Protein AF-A0A929C0U3-F1 (afdb_monomer_lite)

Secondary structure (DSSP, 8-state):
-HHHHHHTT-BPTT--HHHHHHHHHHHHHHHTT--HHHHHHHHHHHHHHHHHHSHHHHHH--B---HHHHHHHHHHHHHHHHHHHH-TT--HHHHHHHHHHHHHHHHTTHHHHHHHHHHHHHHHHHTTSHHHHHHHHHHHHTT---------HHHHHHHHHHHHHHHHHHHHHHHHHHHHHHHHHHHTT-HHHHHHHHHHHHHHHHHHHH----

pLDDT: mean 78.63, std 14.2, range [42.94, 95.81]

Structure (mmCIF, N/CA/C/O backbone):
data_AF-A0A929C0U3-F1
#
_entry.id   AF-A0A929C0U3-F1
#
loop_
_atom_site.group_PDB
_atom_site.id
_atom_site.type_symbol
_atom_site.label_atom_id
_atom_site.label_alt_id
_atom_site.label_comp_id
_atom_site.label_asym_id
_atom_site.label_entity_id
_atom_site.label_seq_id
_atom_site.pdbx_PDB_ins_code
_atom_site.Cartn_x
_atom_site.Cartn_y
_atom_site.Cartn_z
_atom_site.occupancy
_atom_site.B_iso_or_equiv
_atom_site.auth_seq_id
_atom_site.auth_comp_id
_atom_site.auth_asym_id
_atom_site.auth_atom_id
_atom_site.pdbx_PDB_model_num
ATOM 1 N N . LEU A 1 1 ? 1.690 -9.842 -7.092 1.00 71.62 1 LEU A N 1
ATOM 2 C CA . LEU A 1 1 ? 1.901 -8.444 -6.658 1.00 71.62 1 LEU A CA 1
ATOM 3 C C . LEU A 1 1 ? 0.920 -8.044 -5.550 1.00 71.62 1 LEU A C 1
ATOM 5 O O . LEU A 1 1 ? 1.381 -7.779 -4.453 1.00 71.62 1 LEU A O 1
ATOM 9 N N . MET A 1 2 ? -0.400 -8.146 -5.763 1.00 80.69 2 MET A N 1
ATOM 10 C CA . MET A 1 2 ? -1.432 -7.853 -4.743 1.00 80.69 2 MET A CA 1
ATOM 11 C C . MET A 1 2 ? -1.174 -8.446 -3.339 1.00 80.69 2 MET A C 1
ATOM 13 O O . MET A 1 2 ? -1.263 -7.737 -2.341 1.00 80.69 2 MET A O 1
ATOM 17 N N . GLN A 1 3 ? -0.801 -9.729 -3.245 1.00 78.62 3 GLN A N 1
ATOM 18 C CA . GLN A 1 3 ? -0.462 -10.361 -1.958 1.00 78.62 3 GLN A CA 1
ATOM 19 C C . GLN A 1 3 ? 0.723 -9.676 -1.259 1.00 78.62 3 GLN A C 1
ATOM 21 O O . GLN A 1 3 ? 0.691 -9.495 -0.049 1.00 78.62 3 GLN A O 1
ATOM 26 N N . ALA A 1 4 ? 1.732 -9.224 -2.008 1.00 81.88 4 ALA A N 1
ATOM 27 C CA . ALA A 1 4 ? 2.873 -8.510 -1.442 1.00 81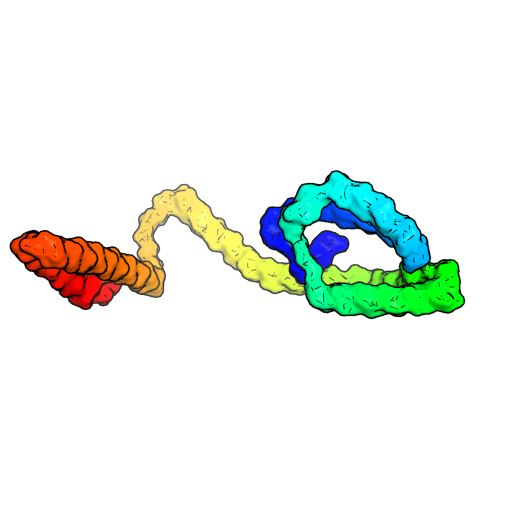.88 4 ALA A CA 1
ATOM 28 C C . ALA A 1 4 ? 2.456 -7.143 -0.870 1.00 81.88 4 ALA A C 1
ATOM 30 O O . ALA A 1 4 ? 2.911 -6.771 0.207 1.00 81.88 4 ALA A O 1
ATOM 31 N N . PHE A 1 5 ? 1.540 -6.421 -1.529 1.00 84.44 5 PHE A N 1
ATOM 32 C CA . PHE A 1 5 ? 0.983 -5.171 -0.993 1.00 84.44 5 PHE A CA 1
ATOM 33 C C . PHE A 1 5 ? 0.175 -5.382 0.292 1.00 84.44 5 PHE A C 1
ATOM 35 O O . PHE A 1 5 ? 0.250 -4.556 1.201 1.00 84.44 5 PHE A O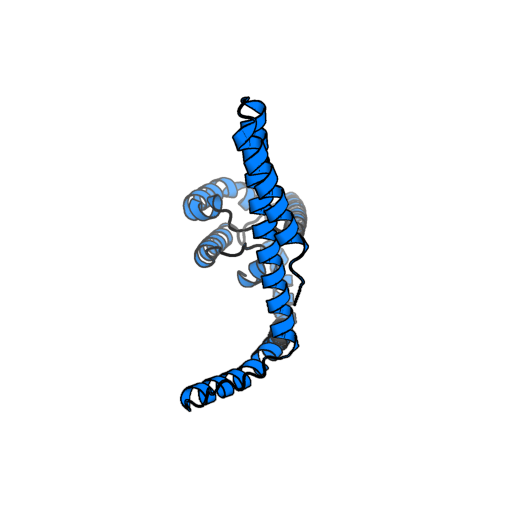 1
ATOM 42 N N . GLN A 1 6 ? -0.539 -6.503 0.418 1.00 82.75 6 GLN A N 1
ATOM 43 C CA . GLN A 1 6 ? -1.201 -6.863 1.675 1.00 82.75 6 GLN A CA 1
ATOM 44 C C . GLN A 1 6 ? -0.185 -7.163 2.782 1.00 82.75 6 GLN A C 1
ATOM 46 O O . GLN A 1 6 ? -0.296 -6.604 3.871 1.00 82.75 6 GLN A O 1
ATOM 51 N N . THR A 1 7 ? 0.835 -7.978 2.495 1.00 83.00 7 THR A N 1
ATOM 52 C CA . THR A 1 7 ? 1.890 -8.318 3.463 1.00 83.00 7 THR A CA 1
ATOM 53 C C . THR A 1 7 ? 2.664 -7.084 3.930 1.00 83.00 7 THR A C 1
ATOM 55 O O . THR A 1 7 ? 2.994 -6.975 5.106 1.00 83.00 7 THR A O 1
ATOM 58 N N . MET A 1 8 ? 2.901 -6.117 3.039 1.00 83.25 8 MET A N 1
ATOM 59 C CA . MET A 1 8 ? 3.580 -4.855 3.359 1.00 83.25 8 MET A CA 1
ATOM 60 C C . MET A 1 8 ? 2.684 -3.826 4.072 1.00 83.25 8 MET A C 1
ATOM 62 O O . MET A 1 8 ? 3.142 -2.724 4.369 1.00 83.25 8 MET A O 1
ATOM 66 N N . GLY A 1 9 ? 1.412 -4.141 4.343 1.00 84.62 9 GLY A N 1
ATOM 67 C CA . GLY A 1 9 ? 0.493 -3.228 5.032 1.00 84.62 9 GLY A CA 1
ATOM 68 C C . GLY A 1 9 ? 0.092 -2.002 4.205 1.00 84.62 9 GLY A C 1
ATOM 69 O O . GLY A 1 9 ? -0.287 -0.975 4.773 1.00 84.62 9 GLY A O 1
ATOM 70 N N . VAL A 1 10 ? 0.181 -2.103 2.874 1.00 91.25 10 VAL A N 1
ATOM 71 C CA . VAL A 1 10 ? -0.216 -1.041 1.937 1.00 91.25 10 VAL A CA 1
ATOM 72 C C . VAL A 1 10 ? -1.738 -0.919 1.882 1.00 91.25 10 VAL A C 1
ATOM 74 O O . VAL A 1 10 ? -2.264 0.181 1.789 1.00 91.25 10 VAL A O 1
ATOM 77 N N . ILE A 1 11 ? -2.468 -2.033 1.952 1.00 91.56 11 ILE A N 1
ATOM 78 C CA . ILE A 1 11 ? -3.927 -2.053 1.774 1.00 91.56 11 ILE A CA 1
ATOM 79 C C . ILE A 1 11 ? -4.627 -2.034 3.133 1.00 91.56 11 ILE A C 1
ATOM 81 O O . ILE A 1 11 ? -4.307 -2.835 4.012 1.00 91.56 11 ILE A O 1
ATOM 85 N N . LEU A 1 12 ? -5.600 -1.134 3.297 1.00 89.62 12 LEU A N 1
ATOM 86 C CA . LEU A 1 12 ? -6.374 -1.009 4.530 1.00 89.62 12 LEU A CA 1
ATOM 87 C C . LEU A 1 12 ? -7.457 -2.103 4.632 1.00 89.62 12 LEU A C 1
ATOM 89 O O . LEU A 1 12 ? -7.984 -2.569 3.616 1.00 89.62 12 LEU A O 1
ATOM 93 N N . PRO A 1 13 ? -7.825 -2.532 5.853 1.00 83.81 13 PRO A N 1
ATOM 94 C CA . PRO A 1 13 ? -8.879 -3.522 6.044 1.00 83.81 13 PRO A CA 1
ATOM 95 C C . PRO A 1 13 ? -10.236 -2.999 5.547 1.00 83.81 13 PRO A C 1
ATOM 97 O O . PRO A 1 13 ? -10.599 -1.854 5.804 1.00 83.81 13 PRO A O 1
ATOM 100 N N . GLY A 1 14 ? -10.999 -3.857 4.863 1.00 82.62 14 GLY A N 1
ATOM 101 C CA . GLY A 1 14 ? -12.312 -3.510 4.297 1.00 82.62 14 GLY A CA 1
ATOM 102 C C . GLY A 1 14 ? -12.272 -2.882 2.899 1.00 82.62 14 GLY A C 1
ATOM 103 O O . GLY A 1 14 ? -13.322 -2.524 2.376 1.00 82.62 14 GLY A O 1
ATOM 104 N N . ALA A 1 15 ? -11.090 -2.770 2.290 1.00 88.62 15 ALA A N 1
ATOM 105 C CA . ALA A 1 15 ? -10.913 -2.273 0.932 1.00 88.62 15 ALA A CA 1
ATOM 106 C C . ALA A 1 15 ? -11.462 -3.225 -0.150 1.00 88.62 15 ALA A C 1
ATOM 108 O O . ALA A 1 15 ? -11.327 -4.448 -0.039 1.00 88.62 15 ALA A O 1
ATOM 109 N N . ASP A 1 16 ? -11.994 -2.666 -1.244 1.00 91.44 16 ASP A N 1
ATOM 110 C CA . ASP A 1 16 ? -12.343 -3.428 -2.449 1.00 91.44 16 ASP A CA 1
ATOM 111 C C . ASP A 1 16 ? -11.073 -3.846 -3.212 1.00 91.44 16 ASP A C 1
ATOM 113 O O . ASP A 1 16 ? -10.497 -3.103 -4.012 1.00 91.44 16 ASP A O 1
ATOM 117 N N . LEU A 1 17 ? -10.627 -5.074 -2.951 1.00 90.06 17 LEU A N 1
ATOM 118 C CA . LEU A 1 17 ? -9.423 -5.645 -3.552 1.00 90.06 17 LEU A CA 1
ATOM 119 C C . LEU A 1 17 ? -9.531 -5.828 -5.069 1.00 90.06 17 LEU A C 1
ATOM 121 O O . LEU A 1 17 ? -8.503 -5.831 -5.744 1.00 90.06 17 LEU A O 1
ATOM 125 N N . GLU A 1 18 ? -10.736 -6.019 -5.610 1.00 91.56 18 GLU A N 1
ATOM 126 C CA . GLU A 1 18 ? -10.933 -6.171 -7.053 1.00 91.56 18 GLU A CA 1
ATOM 127 C C . GLU A 1 18 ? -10.664 -4.843 -7.748 1.00 91.56 18 GLU A C 1
ATOM 129 O O . GLU A 1 18 ? -9.880 -4.766 -8.697 1.00 91.56 18 GLU A O 1
ATOM 134 N N . ARG A 1 19 ? -11.254 -3.776 -7.209 1.00 92.38 19 ARG A N 1
ATOM 135 C CA . ARG A 1 19 ? -11.106 -2.437 -7.760 1.00 92.38 19 ARG A CA 1
ATOM 136 C C . ARG A 1 19 ? -9.671 -1.923 -7.655 1.00 92.38 19 ARG A C 1
ATOM 138 O O . ARG A 1 19 ? -9.152 -1.363 -8.621 1.00 92.38 19 ARG A O 1
ATOM 145 N N . ILE A 1 20 ? -8.995 -2.183 -6.534 1.00 92.00 20 ILE A N 1
ATOM 146 C CA . ILE A 1 20 ? -7.571 -1.852 -6.372 1.00 92.00 20 ILE A CA 1
ATOM 147 C C . ILE A 1 20 ? -6.715 -2.633 -7.372 1.00 92.00 20 ILE A C 1
ATOM 149 O O . ILE A 1 20 ? -5.801 -2.061 -7.958 1.00 92.00 20 ILE A O 1
ATOM 153 N N . ARG A 1 21 ? -7.021 -3.910 -7.632 1.00 92.25 21 ARG A N 1
ATOM 154 C CA . ARG A 1 21 ? -6.271 -4.710 -8.613 1.00 92.25 21 ARG A CA 1
ATOM 155 C C . ARG A 1 21 ? -6.396 -4.160 -10.027 1.00 92.25 21 ARG A C 1
ATOM 157 O O . ARG A 1 21 ? -5.414 -4.151 -10.761 1.00 92.25 21 ARG A O 1
ATOM 164 N N . GLN A 1 22 ? -7.587 -3.701 -10.406 1.00 93.31 22 GLN A N 1
ATOM 165 C CA . GLN A 1 22 ? -7.804 -3.046 -11.697 1.00 93.31 22 GLN A CA 1
ATOM 166 C C . GLN A 1 22 ? -6.981 -1.756 -11.804 1.00 93.31 22 GLN A C 1
ATOM 168 O O . GLN A 1 22 ? -6.318 -1.537 -12.816 1.00 93.31 22 GLN A O 1
ATOM 173 N N . ALA A 1 23 ? -6.972 -0.944 -10.743 1.00 92.62 23 ALA A N 1
ATOM 174 C CA . ALA A 1 23 ? -6.190 0.289 -10.680 1.00 92.62 23 ALA A CA 1
ATOM 175 C C . ALA A 1 23 ? -4.677 0.018 -10.762 1.00 92.62 23 ALA A C 1
ATOM 177 O O . ALA A 1 23 ? -3.961 0.669 -11.518 1.00 92.62 23 ALA A O 1
ATOM 178 N N . GLU A 1 24 ? -4.193 -0.977 -10.020 1.00 90.69 24 GLU A N 1
ATOM 179 C CA . GLU A 1 24 ? -2.803 -1.433 -10.042 1.00 90.69 24 GLU A CA 1
ATOM 180 C C . GLU A 1 24 ? -2.385 -1.894 -11.442 1.00 90.69 24 GLU A C 1
ATOM 182 O O . GLU A 1 24 ? -1.359 -1.445 -11.951 1.00 90.69 24 GLU A O 1
ATOM 187 N N . ALA A 1 25 ? -3.187 -2.751 -12.081 1.00 91.62 25 ALA A N 1
ATOM 188 C CA . ALA A 1 25 ? -2.904 -3.251 -13.422 1.00 91.62 25 ALA A CA 1
ATOM 189 C C . ALA A 1 25 ? -2.846 -2.111 -14.450 1.00 91.62 25 ALA A C 1
ATOM 191 O O . ALA A 1 25 ? -1.934 -2.077 -15.274 1.00 91.62 25 ALA A O 1
ATOM 192 N N . ALA A 1 26 ? -3.768 -1.146 -14.360 1.00 92.06 26 ALA A N 1
ATOM 193 C CA . ALA A 1 26 ? -3.778 0.028 -15.227 1.00 92.06 26 ALA A CA 1
ATOM 194 C C . ALA A 1 26 ? -2.552 0.934 -15.011 1.00 92.06 26 ALA A C 1
ATOM 196 O O . ALA A 1 26 ? -1.960 1.403 -15.983 1.00 92.06 26 ALA A O 1
ATOM 197 N N . LEU A 1 27 ? -2.133 1.164 -13.758 1.00 89.75 27 LEU A N 1
ATOM 198 C CA . LEU A 1 27 ? -0.900 1.909 -13.461 1.00 89.75 27 LEU A CA 1
ATOM 199 C C . LEU A 1 27 ? 0.336 1.195 -13.992 1.00 89.75 27 LEU A C 1
ATOM 201 O O . LEU A 1 27 ? 1.233 1.842 -14.534 1.00 89.75 27 LEU A O 1
ATOM 205 N N . PHE A 1 28 ? 0.391 -0.124 -13.822 1.00 88.38 28 PHE A N 1
ATOM 206 C CA . PHE A 1 28 ? 1.514 -0.924 -14.278 1.00 88.38 28 PHE A CA 1
ATOM 207 C C . PHE A 1 28 ? 1.638 -0.863 -15.800 1.00 88.38 28 PHE A C 1
ATOM 209 O O . PHE A 1 28 ? 2.703 -0.516 -16.294 1.00 88.38 28 PHE A O 1
ATOM 216 N N . ASP A 1 29 ? 0.552 -1.089 -16.538 1.00 88.69 29 ASP A N 1
ATOM 217 C CA . ASP A 1 29 ? 0.547 -1.026 -18.006 1.00 88.69 29 ASP A CA 1
ATOM 218 C C . ASP A 1 29 ? 0.973 0.355 -18.539 1.00 88.69 29 ASP A C 1
ATOM 220 O O . ASP A 1 29 ? 1.712 0.465 -19.515 1.00 88.69 29 ASP A O 1
ATOM 224 N N . GLN A 1 30 ? 0.576 1.429 -17.850 1.00 84.62 30 GLN A N 1
ATOM 225 C CA . GLN A 1 30 ? 0.922 2.792 -18.256 1.00 84.62 30 GLN A CA 1
ATOM 226 C C . GLN A 1 30 ? 2.359 3.197 -17.914 1.00 84.62 30 GLN A C 1
ATOM 228 O O . GLN A 1 30 ? 2.937 4.002 -18.643 1.00 84.62 30 GLN A O 1
ATOM 233 N N . MET A 1 31 ? 2.938 2.715 -16.812 1.00 84.56 31 MET A N 1
ATOM 234 C CA . MET A 1 31 ? 4.244 3.194 -16.332 1.00 84.56 31 MET A CA 1
ATOM 235 C C . MET A 1 31 ? 5.396 2.216 -16.564 1.00 84.56 31 MET A C 1
ATOM 237 O O . MET A 1 31 ? 6.555 2.637 -16.594 1.00 84.56 31 MET A O 1
ATOM 241 N N . TRP A 1 32 ? 5.104 0.926 -16.708 1.00 85.56 32 TRP A N 1
ATOM 242 C CA . TRP A 1 32 ? 6.118 -0.107 -16.856 1.00 85.56 32 TRP A CA 1
ATOM 243 C C . TRP A 1 32 ? 6.923 0.065 -18.144 1.00 85.56 32 TRP A C 1
ATOM 245 O O . TRP A 1 32 ? 6.391 0.387 -19.204 1.00 85.56 32 TRP A O 1
ATOM 255 N N . GLY A 1 33 ? 8.233 -0.170 -18.050 1.00 85.38 33 GLY A N 1
ATOM 256 C CA . GLY A 1 33 ? 9.123 -0.179 -19.208 1.00 85.38 33 GLY A CA 1
ATOM 257 C C . GLY A 1 33 ? 9.444 1.199 -19.786 1.00 85.38 33 GLY A C 1
ATOM 258 O O . GLY A 1 33 ? 10.174 1.260 -20.767 1.00 85.38 33 GLY A O 1
ATOM 259 N N . LYS A 1 34 ? 8.966 2.297 -19.192 1.00 88.19 34 LYS A N 1
ATOM 260 C CA . LYS A 1 34 ? 9.324 3.659 -19.609 1.00 88.19 34 LYS A CA 1
ATOM 261 C C . LYS A 1 34 ? 10.579 4.156 -18.904 1.00 88.19 34 LYS A C 1
ATOM 263 O O . LYS A 1 34 ? 10.745 3.980 -17.697 1.00 88.19 34 LYS A O 1
ATOM 268 N N . SER A 1 35 ? 11.430 4.856 -19.643 1.00 88.06 35 SER A N 1
ATOM 269 C CA . SER A 1 35 ? 12.545 5.618 -19.074 1.00 88.06 35 SER A CA 1
ATOM 270 C C . SER A 1 35 ? 12.040 6.787 -18.214 1.00 88.06 35 SER A C 1
ATOM 272 O O . SER A 1 35 ? 10.918 7.277 -18.379 1.00 88.06 35 SER A O 1
ATOM 274 N N . MET A 1 36 ? 12.888 7.319 -17.326 1.00 89.44 36 MET A N 1
ATOM 275 C CA . MET A 1 36 ? 12.510 8.463 -16.480 1.00 89.44 36 MET A CA 1
ATOM 276 C C . MET A 1 36 ? 12.181 9.718 -17.305 1.00 89.44 36 MET A C 1
ATOM 278 O O . MET A 1 36 ? 11.342 10.537 -16.910 1.00 89.44 36 MET A O 1
ATOM 282 N N . ARG A 1 37 ? 12.798 9.869 -18.487 1.00 88.94 37 ARG A N 1
ATOM 283 C CA . ARG A 1 37 ? 12.478 10.964 -19.412 1.00 88.94 37 ARG A CA 1
ATOM 284 C C . ARG A 1 37 ? 11.082 10.813 -19.997 1.00 88.94 37 ARG A C 1
ATOM 286 O O . ARG A 1 37 ? 10.348 11.799 -20.054 1.00 88.94 37 ARG A O 1
ATOM 293 N N . GLU A 1 38 ? 10.735 9.616 -20.453 1.00 88.25 38 GLU A N 1
ATOM 294 C CA . GLU A 1 38 ? 9.406 9.330 -20.992 1.00 88.25 38 GLU A CA 1
ATOM 295 C C . GLU A 1 38 ? 8.345 9.511 -19.917 1.00 88.25 38 GLU A C 1
ATOM 297 O O . GLU A 1 38 ? 7.396 10.256 -20.151 1.00 88.25 38 GLU A O 1
ATOM 302 N N . LEU A 1 39 ? 8.571 8.955 -18.720 1.00 88.56 39 LEU A N 1
ATOM 303 C CA . LEU A 1 39 ? 7.700 9.154 -17.563 1.00 88.56 39 LEU A CA 1
ATOM 304 C C . LEU A 1 39 ? 7.467 10.640 -17.315 1.00 88.56 39 LEU A C 1
ATOM 306 O O . LEU A 1 39 ? 6.327 11.072 -17.338 1.00 88.56 39 LEU A O 1
ATOM 310 N N . THR A 1 40 ? 8.513 11.460 -17.193 1.00 87.88 40 THR A N 1
ATOM 311 C CA . THR A 1 40 ? 8.357 12.907 -16.940 1.00 87.88 40 THR A CA 1
ATOM 312 C C . THR A 1 40 ? 7.531 13.622 -18.023 1.00 87.88 40 THR A C 1
ATOM 314 O O . THR A 1 40 ? 6.825 14.587 -17.728 1.00 87.88 40 THR A O 1
ATOM 317 N N . ARG A 1 41 ? 7.586 13.155 -19.278 1.00 89.06 41 ARG A N 1
ATOM 318 C CA . ARG A 1 41 ? 6.827 13.730 -20.400 1.00 89.06 41 ARG A CA 1
ATOM 319 C C . ARG A 1 41 ? 5.373 13.255 -20.445 1.00 89.06 41 ARG A C 1
ATOM 321 O O . ARG A 1 41 ? 4.497 14.068 -20.740 1.00 89.06 41 ARG A O 1
ATOM 328 N N . THR A 1 42 ? 5.104 11.974 -20.180 1.00 88.25 42 THR A N 1
ATOM 329 C CA . THR A 1 42 ? 3.762 11.378 -20.324 1.00 88.25 42 THR A CA 1
ATOM 330 C C . THR A 1 42 ? 2.943 11.392 -19.034 1.00 88.25 42 THR A C 1
ATOM 332 O O . THR A 1 42 ? 1.711 11.447 -19.115 1.00 88.25 42 THR A O 1
ATOM 335 N N . LEU A 1 43 ? 3.593 11.443 -17.858 1.00 87.06 43 LEU A N 1
ATOM 336 C CA . LEU A 1 43 ? 2.950 11.390 -16.534 1.00 87.06 43 LEU A CA 1
ATOM 337 C C . LEU A 1 43 ? 1.735 12.311 -16.418 1.00 87.06 43 LEU A C 1
ATOM 339 O O . LEU A 1 43 ? 0.693 11.849 -15.960 1.00 87.06 43 LEU A O 1
ATOM 343 N N . PRO A 1 44 ? 1.800 13.598 -16.822 1.00 90.56 44 PRO A N 1
ATOM 344 C CA . PRO A 1 44 ? 0.689 14.513 -16.581 1.00 90.56 44 PRO A CA 1
ATOM 345 C C . PRO A 1 44 ? -0.597 14.100 -17.298 1.00 90.56 44 PRO A C 1
ATOM 347 O O . PRO A 1 44 ? -1.691 14.339 -16.792 1.00 90.56 44 PRO A O 1
ATOM 350 N N . GLN A 1 45 ? -0.483 13.512 -18.490 1.00 90.25 45 GLN A N 1
ATOM 351 C CA . GLN A 1 45 ? -1.639 13.102 -19.286 1.00 90.25 45 GLN A CA 1
ATOM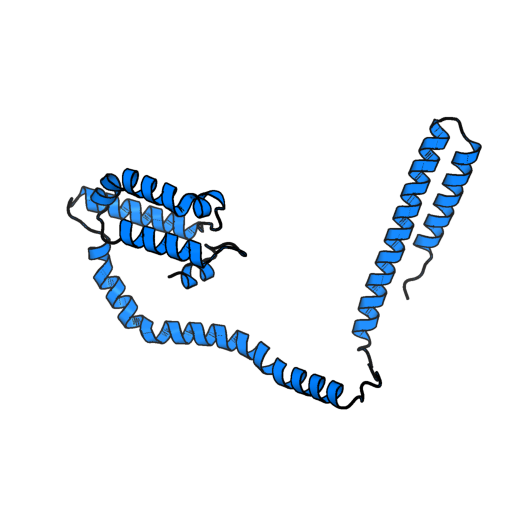 352 C C . GLN A 1 45 ? -2.174 11.748 -18.818 1.00 90.25 45 GLN A C 1
ATOM 354 O O . GLN A 1 45 ? -3.387 11.574 -18.700 1.00 90.25 45 GLN A O 1
ATOM 359 N N . GLU A 1 46 ? -1.277 10.817 -18.506 1.00 89.69 46 GLU A N 1
ATOM 360 C CA . GLU A 1 46 ? -1.619 9.478 -18.020 1.00 89.69 46 GLU A CA 1
ATOM 361 C C . GLU A 1 46 ? -2.260 9.542 -16.636 1.00 89.69 46 GLU A C 1
ATOM 363 O O . GLU A 1 46 ? -3.329 8.976 -16.433 1.00 89.69 46 GLU A O 1
ATOM 368 N N . MET A 1 47 ? -1.726 10.372 -15.737 1.00 89.88 47 MET A N 1
ATOM 369 C CA . MET A 1 47 ? -2.308 10.589 -14.410 1.00 89.88 47 MET A CA 1
ATOM 370 C C . MET A 1 47 ? -3.683 11.238 -14.456 1.00 89.88 47 MET A C 1
ATOM 372 O O . MET A 1 47 ? -4.524 10.929 -13.621 1.00 89.88 47 MET A O 1
ATOM 376 N N . ARG A 1 48 ? -3.967 12.094 -15.445 1.00 91.62 48 ARG A N 1
ATOM 377 C CA . ARG A 1 48 ? -5.324 12.636 -15.624 1.00 91.62 48 ARG A CA 1
ATOM 378 C C . ARG A 1 48 ? -6.318 11.557 -16.038 1.00 91.62 48 ARG A C 1
ATOM 380 O O . ARG A 1 48 ? -7.419 11.525 -15.496 1.00 91.62 48 ARG A O 1
ATOM 387 N N . LYS A 1 49 ? -5.938 10.686 -16.980 1.00 91.69 49 LYS A N 1
ATOM 388 C CA . LYS A 1 49 ? -6.781 9.560 -17.411 1.00 91.69 49 LYS A CA 1
ATOM 389 C C . LYS A 1 49 ? -7.006 8.591 -16.255 1.00 91.69 49 LYS A C 1
ATOM 391 O O . LYS A 1 49 ? -8.155 8.330 -15.907 1.00 91.69 49 LYS A O 1
ATOM 396 N N . PHE A 1 50 ? -5.926 8.183 -15.596 1.00 93.38 50 PHE A N 1
ATOM 397 C CA . PHE A 1 50 ? -5.967 7.320 -14.424 1.00 93.38 50 PHE A CA 1
ATOM 398 C C . PHE A 1 50 ? -6.856 7.899 -13.315 1.00 93.38 50 PHE A C 1
ATOM 400 O O . PHE A 1 50 ? -7.759 7.224 -12.829 1.00 93.38 50 PHE A O 1
ATOM 407 N N . ALA A 1 51 ? -6.679 9.179 -12.972 1.00 93.00 51 ALA A N 1
ATOM 408 C CA . ALA A 1 51 ? -7.478 9.826 -11.936 1.00 93.00 51 ALA A CA 1
ATOM 409 C C . ALA A 1 51 ? -8.963 9.958 -12.298 1.00 93.00 51 ALA A C 1
ATOM 411 O O . ALA A 1 51 ? -9.808 9.981 -11.405 1.00 93.00 51 ALA A O 1
ATOM 412 N N . SER A 1 52 ? -9.294 10.056 -13.588 1.00 93.88 52 SER A N 1
ATOM 413 C CA . SER A 1 52 ? -10.687 10.065 -14.039 1.00 93.88 52 SER A CA 1
ATOM 414 C C . SER A 1 52 ? -11.337 8.680 -13.978 1.00 93.88 52 SER A C 1
ATOM 416 O O . SER A 1 52 ? -12.511 8.580 -13.634 1.00 93.88 52 SER A O 1
ATOM 418 N N . GLU A 1 53 ? -10.572 7.627 -14.270 1.00 94.12 53 GLU A N 1
ATOM 419 C CA . GLU A 1 53 ? -11.043 6.241 -14.345 1.00 94.12 53 GLU A CA 1
ATOM 420 C C . GLU A 1 53 ? -11.150 5.572 -12.969 1.00 94.12 53 GLU A C 1
ATOM 422 O O . GLU A 1 53 ? -12.123 4.869 -12.698 1.00 94.12 53 GLU A O 1
ATOM 427 N N . PHE A 1 54 ? -10.188 5.837 -12.084 1.00 94.94 54 PHE A N 1
ATOM 428 C CA . PHE A 1 54 ? -10.099 5.275 -10.730 1.00 94.94 54 PHE A CA 1
ATOM 429 C C . PHE A 1 54 ? -10.383 6.327 -9.658 1.00 94.94 54 PHE A C 1
ATOM 431 O O . PHE A 1 54 ? -9.809 6.323 -8.568 1.00 94.94 54 PHE A O 1
ATOM 438 N N . ARG A 1 55 ? -11.270 7.269 -9.989 1.00 93.69 55 ARG A N 1
ATOM 439 C CA . ARG A 1 55 ? -11.663 8.367 -9.109 1.00 93.69 55 ARG A CA 1
ATOM 440 C C . ARG A 1 55 ? -12.168 7.843 -7.765 1.00 93.69 55 ARG A C 1
ATOM 442 O O . ARG A 1 55 ? -11.743 8.327 -6.729 1.00 93.69 55 ARG A O 1
ATOM 449 N N . ASP A 1 56 ? -13.054 6.861 -7.790 1.00 93.56 56 ASP A N 1
ATOM 450 C CA . ASP A 1 56 ? -13.591 6.179 -6.612 1.00 93.56 56 ASP A CA 1
ATOM 451 C C . ASP A 1 56 ? -12.485 5.713 -5.653 1.00 93.56 56 ASP A C 1
ATOM 453 O O . ASP A 1 56 ? -12.471 6.118 -4.492 1.00 93.56 56 ASP A O 1
ATOM 457 N N . VAL A 1 57 ? -11.484 4.998 -6.172 1.00 92.69 57 VAL A N 1
ATOM 458 C CA . VAL A 1 57 ? -10.340 4.504 -5.389 1.00 92.69 57 VAL A CA 1
ATOM 459 C C . VAL A 1 57 ? -9.520 5.656 -4.801 1.00 92.69 57 VAL A C 1
ATOM 461 O O . VAL A 1 57 ? -9.097 5.602 -3.647 1.00 92.69 57 VAL A O 1
ATOM 464 N N . LEU A 1 58 ? -9.301 6.722 -5.574 1.00 91.56 58 LEU A N 1
ATOM 465 C CA . LEU A 1 58 ? -8.545 7.893 -5.120 1.00 91.56 58 LEU A CA 1
ATOM 466 C C . LEU A 1 58 ? -9.287 8.728 -4.072 1.00 91.56 58 LEU A C 1
ATOM 468 O O . LEU A 1 58 ? -8.638 9.376 -3.258 1.00 91.56 58 LEU A O 1
ATOM 472 N N . TYR A 1 59 ? -10.621 8.750 -4.097 1.00 91.56 59 TYR A N 1
ATOM 473 C CA . TYR A 1 59 ? -11.421 9.465 -3.101 1.00 91.56 59 TYR A CA 1
ATOM 474 C C . TYR A 1 59 ? -11.553 8.674 -1.801 1.00 91.56 59 TYR A C 1
ATOM 476 O O . TYR A 1 59 ? -11.470 9.265 -0.727 1.00 91.56 59 TYR A O 1
ATOM 484 N N . GLU A 1 60 ? -11.750 7.359 -1.892 1.00 92.12 60 GLU A N 1
ATOM 485 C CA . GLU A 1 60 ? -11.839 6.485 -0.719 1.00 92.12 60 GLU A CA 1
ATOM 486 C C . GLU A 1 60 ? -10.481 6.294 -0.034 1.00 92.12 60 GLU A C 1
ATOM 488 O O . GLU A 1 60 ? -10.442 6.033 1.166 1.00 92.12 60 GLU A O 1
ATOM 493 N N . MET A 1 61 ? -9.377 6.449 -0.779 1.00 90.38 61 MET A N 1
ATOM 494 C CA . MET A 1 61 ? -8.002 6.201 -0.324 1.00 90.38 61 MET A CA 1
ATOM 495 C C . MET A 1 61 ? -7.882 4.929 0.539 1.00 90.38 61 MET A C 1
ATOM 497 O O . MET A 1 61 ? -7.421 4.989 1.680 1.00 90.38 61 MET A O 1
ATOM 501 N N . PRO A 1 62 ? -8.266 3.748 0.017 1.00 92.56 62 PRO A N 1
ATOM 502 C CA . PRO A 1 62 ? -8.280 2.501 0.783 1.00 92.56 62 PRO A CA 1
ATOM 503 C C . PR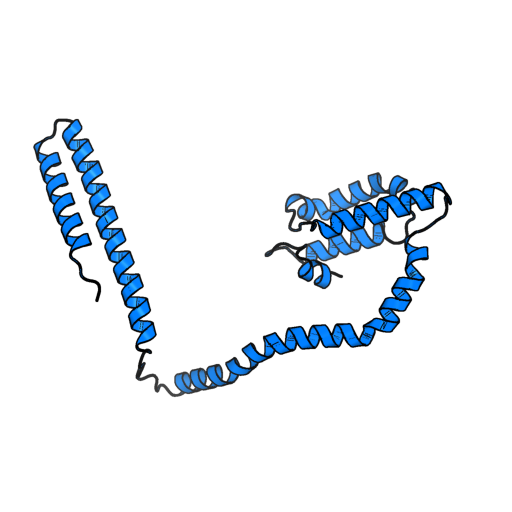O A 1 62 ? -6.878 1.881 0.961 1.00 92.56 62 PRO A C 1
ATOM 505 O O . PRO A 1 62 ? -6.736 0.682 1.212 1.00 92.56 62 PRO A O 1
ATOM 508 N N . PHE A 1 63 ? -5.822 2.675 0.799 1.00 92.56 63 PHE A N 1
ATOM 509 C CA . PHE A 1 63 ? -4.434 2.245 0.872 1.00 92.56 63 PHE A CA 1
ATOM 510 C C . PHE A 1 63 ? -3.547 3.352 1.448 1.00 92.56 63 PHE A C 1
ATOM 512 O O . PHE A 1 63 ? -3.881 4.535 1.431 1.00 92.56 63 PHE A O 1
ATOM 519 N N . GLN A 1 64 ? -2.384 2.949 1.940 1.00 92.25 64 GLN A N 1
ATOM 520 C CA . GLN A 1 64 ? -1.338 3.798 2.487 1.00 92.25 64 GLN A CA 1
ATOM 521 C C . GLN A 1 64 ? 0.019 3.344 1.950 1.00 92.25 64 GLN A C 1
ATOM 523 O O . GLN A 1 64 ? 0.198 2.184 1.592 1.00 92.25 64 GLN A O 1
ATOM 528 N N . VAL A 1 65 ? 0.995 4.247 1.907 1.00 91.44 65 VAL A N 1
ATOM 529 C CA . VAL A 1 65 ? 2.357 3.906 1.478 1.00 91.44 65 VAL A CA 1
ATOM 530 C C . VAL A 1 65 ? 3.268 3.886 2.707 1.00 91.44 65 VAL A C 1
ATOM 532 O O . VAL A 1 65 ? 3.445 4.935 3.330 1.00 91.44 65 VAL A O 1
ATOM 535 N N . PRO A 1 66 ? 3.850 2.729 3.075 1.00 92.12 66 PRO A N 1
ATOM 536 C CA . PRO A 1 66 ? 4.809 2.638 4.171 1.00 92.12 66 PRO A CA 1
ATOM 537 C C . PRO A 1 66 ? 6.047 3.510 3.935 1.00 92.12 66 PRO A C 1
ATOM 539 O O . PRO A 1 66 ? 6.512 3.657 2.802 1.00 92.12 66 PRO A O 1
ATOM 542 N N . SER A 1 67 ? 6.633 4.037 5.012 1.00 93.56 67 SER A N 1
ATOM 543 C CA . SER A 1 67 ? 7.809 4.920 4.950 1.00 93.56 67 SER A CA 1
ATOM 544 C C . SER A 1 67 ? 8.985 4.308 4.186 1.00 93.56 67 SER A C 1
ATOM 546 O O . SER A 1 67 ? 9.618 4.993 3.384 1.00 93.56 67 SER A O 1
ATOM 548 N N . ASP A 1 68 ? 9.246 3.015 4.373 1.00 91.56 68 ASP A N 1
ATOM 549 C CA . ASP A 1 68 ? 10.362 2.324 3.720 1.00 91.56 68 ASP A CA 1
ATOM 550 C C . ASP A 1 68 ? 10.211 2.306 2.194 1.00 91.56 68 ASP A C 1
ATOM 552 O O . ASP A 1 68 ? 11.180 2.544 1.471 1.00 91.56 68 ASP A O 1
ATOM 556 N N . MET A 1 69 ? 8.983 2.137 1.689 1.00 91.44 69 MET A N 1
ATOM 557 C CA . MET A 1 69 ? 8.704 2.231 0.254 1.00 91.44 69 MET A CA 1
ATOM 558 C C . MET A 1 69 ? 8.915 3.651 -0.277 1.00 91.44 69 MET A C 1
ATOM 560 O O . MET A 1 69 ? 9.396 3.817 -1.396 1.00 91.44 69 MET A O 1
ATOM 564 N N . ILE A 1 70 ? 8.594 4.680 0.513 1.00 94.25 70 ILE A N 1
ATOM 565 C CA . ILE A 1 70 ? 8.828 6.079 0.128 1.00 94.25 70 ILE A CA 1
ATOM 566 C C . ILE A 1 70 ? 10.332 6.348 0.010 1.00 94.25 70 ILE A C 1
ATOM 568 O O . ILE A 1 70 ? 10.778 6.947 -0.973 1.00 94.25 70 ILE A O 1
ATOM 572 N N . TYR A 1 71 ? 11.127 5.893 0.982 1.00 95.75 71 TYR A N 1
ATOM 573 C CA . TYR A 1 71 ? 12.582 6.043 0.938 1.00 95.75 71 TYR A CA 1
ATOM 574 C C . TYR A 1 71 ? 13.193 5.283 -0.235 1.00 95.75 71 TYR A C 1
ATOM 576 O O . TYR A 1 71 ? 13.995 5.856 -0.975 1.00 95.75 71 TYR A O 1
ATOM 584 N N . LEU A 1 72 ? 12.766 4.039 -0.458 1.00 92.88 72 LEU A N 1
ATOM 585 C CA . LEU A 1 72 ? 13.198 3.243 -1.601 1.00 92.88 72 LEU A CA 1
ATOM 586 C C . LEU A 1 72 ? 12.852 3.939 -2.921 1.00 92.88 72 LEU A C 1
ATOM 588 O O . LEU A 1 72 ? 13.732 4.145 -3.756 1.00 92.88 72 LEU A O 1
ATOM 592 N N . GLY A 1 73 ? 11.600 4.371 -3.084 1.00 92.00 73 GLY A N 1
ATOM 593 C CA . GLY A 1 73 ? 11.137 5.087 -4.270 1.00 92.00 73 GLY A CA 1
ATOM 594 C C . GLY A 1 73 ? 11.942 6.359 -4.531 1.00 92.00 73 GLY A C 1
ATOM 595 O O . GLY A 1 73 ? 12.326 6.622 -5.668 1.00 92.00 73 GLY A O 1
ATOM 596 N N . ARG A 1 74 ? 12.287 7.116 -3.483 1.00 95.12 74 ARG A N 1
ATOM 597 C CA . ARG A 1 74 ? 13.152 8.299 -3.593 1.00 95.12 74 ARG A CA 1
ATOM 598 C C . ARG A 1 74 ? 14.567 7.941 -4.046 1.00 95.12 74 ARG A C 1
ATOM 600 O O . ARG A 1 74 ? 15.098 8.617 -4.925 1.00 95.12 74 ARG A O 1
ATOM 607 N N . CYS A 1 75 ? 15.182 6.915 -3.462 1.00 95.81 75 CYS A N 1
ATOM 608 C CA . CYS A 1 75 ? 16.512 6.459 -3.866 1.00 95.81 75 CYS A CA 1
ATOM 609 C C . CYS A 1 75 ? 16.523 6.038 -5.340 1.00 95.81 75 CYS A C 1
ATOM 611 O O . CYS A 1 75 ? 17.366 6.501 -6.107 1.00 95.81 75 CYS A O 1
ATOM 613 N N . VAL A 1 76 ? 15.539 5.231 -5.746 1.00 91.88 76 VAL A N 1
ATOM 614 C CA . VAL A 1 76 ? 15.367 4.780 -7.131 1.00 91.88 76 VAL A CA 1
ATOM 615 C C . VAL A 1 76 ? 15.155 5.965 -8.072 1.00 91.88 76 VAL A C 1
ATOM 617 O O . VAL A 1 76 ? 15.821 6.047 -9.100 1.00 91.88 76 VAL A O 1
ATOM 620 N N . ALA A 1 77 ? 14.293 6.919 -7.714 1.00 90.44 77 ALA A N 1
ATOM 621 C CA . ALA A 1 77 ? 14.024 8.098 -8.532 1.00 90.44 77 ALA A CA 1
ATOM 622 C C . ALA A 1 77 ? 15.269 8.981 -8.722 1.00 90.44 77 ALA A C 1
ATOM 624 O O . ALA A 1 77 ? 15.523 9.446 -9.832 1.00 90.44 77 ALA A O 1
ATOM 625 N N . ILE A 1 78 ? 16.067 9.192 -7.668 1.00 93.44 78 ILE A N 1
ATOM 626 C CA . ILE A 1 78 ? 17.311 9.975 -7.747 1.00 93.44 78 ILE A CA 1
ATOM 627 C C . ILE A 1 78 ? 18.329 9.270 -8.644 1.00 93.44 78 ILE A C 1
ATOM 629 O O . ILE A 1 78 ? 18.865 9.897 -9.555 1.00 93.44 78 ILE A O 1
ATOM 633 N N . LEU A 1 79 ? 18.568 7.975 -8.422 1.00 93.00 79 LEU A N 1
ATOM 634 C CA . LEU A 1 79 ? 19.506 7.193 -9.229 1.00 93.00 79 LEU A CA 1
ATOM 635 C C . LEU A 1 79 ? 19.075 7.155 -10.697 1.00 93.00 79 LEU A C 1
ATOM 637 O O . LEU A 1 79 ? 19.869 7.463 -11.581 1.00 93.00 79 LEU A O 1
ATOM 641 N N . SER A 1 80 ? 17.799 6.864 -10.953 1.00 90.38 80 SER A N 1
ATOM 642 C CA . SER A 1 80 ? 17.231 6.858 -12.301 1.00 90.38 80 SER A CA 1
ATOM 643 C C . SER A 1 80 ? 17.373 8.220 -12.981 1.00 90.38 80 SER A C 1
ATOM 645 O O . SER A 1 80 ? 17.791 8.292 -14.136 1.00 90.38 80 SER A O 1
ATOM 647 N N . GLY A 1 81 ? 17.100 9.310 -12.256 1.00 90.00 81 GLY A N 1
ATOM 648 C CA . GLY A 1 81 ? 17.282 10.675 -12.745 1.00 90.00 81 GLY A CA 1
ATOM 649 C C . GLY A 1 81 ? 18.741 11.007 -13.068 1.00 90.00 81 GLY A C 1
ATOM 650 O O . GLY A 1 81 ? 19.008 11.596 -14.113 1.00 90.00 81 GLY A O 1
ATOM 651 N N . MET A 1 82 ? 19.689 10.588 -12.224 1.00 92.88 82 MET A N 1
ATOM 652 C CA . MET A 1 82 ? 21.125 10.757 -12.475 1.00 92.88 82 MET A CA 1
ATOM 653 C C . MET A 1 82 ? 21.580 9.991 -13.722 1.00 92.88 82 MET A C 1
ATOM 655 O O . MET A 1 82 ? 22.233 10.577 -14.583 1.00 92.88 82 MET A O 1
ATOM 659 N N . CYS A 1 83 ? 21.201 8.716 -13.853 1.00 91.38 83 CYS A N 1
ATOM 660 C CA . CYS A 1 83 ? 21.532 7.897 -15.021 1.00 91.38 83 CYS A CA 1
ATOM 661 C C . CYS A 1 83 ? 20.932 8.479 -16.307 1.00 91.38 83 CYS A C 1
ATOM 663 O O . CYS A 1 83 ? 21.648 8.649 -17.285 1.00 91.38 83 CYS A O 1
ATOM 665 N N . THR A 1 84 ? 19.661 8.889 -16.265 1.00 89.81 84 THR A N 1
ATOM 666 C CA . THR A 1 84 ? 18.953 9.524 -17.394 1.00 89.81 84 THR A CA 1
ATOM 667 C C . THR A 1 84 ? 19.553 10.885 -17.781 1.00 89.81 84 THR A C 1
ATOM 669 O O . THR A 1 84 ? 19.382 11.355 -18.908 1.00 89.81 84 THR A O 1
ATOM 672 N N . GLY A 1 85 ? 20.216 11.561 -16.836 1.00 88.94 85 GLY A N 1
ATOM 673 C CA . GLY A 1 85 ? 20.955 12.797 -17.084 1.00 88.94 85 GLY A CA 1
ATOM 674 C C . GLY A 1 85 ? 22.296 12.575 -17.790 1.00 88.94 85 GLY A C 1
ATOM 675 O O . GLY A 1 85 ? 22.742 13.466 -18.509 1.00 88.94 85 GLY A O 1
ATOM 676 N N . LEU A 1 86 ? 22.924 11.410 -17.598 1.00 92.06 86 LEU A N 1
ATOM 677 C CA . LEU A 1 86 ? 24.186 11.028 -18.242 1.00 92.06 86 LEU A CA 1
ATOM 678 C C . LEU A 1 86 ? 23.962 10.398 -19.617 1.00 92.06 86 LEU A C 1
ATOM 680 O O . LEU A 1 86 ? 24.578 10.814 -20.594 1.00 92.06 86 LEU A O 1
ATOM 684 N N . ASP A 1 87 ? 23.082 9.406 -19.677 1.00 92.00 87 ASP A N 1
ATOM 685 C CA . ASP A 1 87 ? 22.668 8.741 -20.900 1.00 92.00 87 ASP A CA 1
ATOM 686 C C . ASP A 1 87 ? 21.179 8.995 -21.089 1.00 92.00 87 ASP A C 1
ATOM 688 O O . ASP A 1 87 ? 20.357 8.510 -20.299 1.00 92.00 87 ASP A O 1
ATOM 692 N N . PRO A 1 88 ? 20.811 9.770 -22.122 1.00 87.19 88 PRO A N 1
ATOM 693 C CA . PRO A 1 88 ? 19.431 10.047 -22.340 1.00 87.19 88 PRO A CA 1
ATOM 694 C C . PRO A 1 88 ? 18.593 8.774 -22.514 1.00 87.19 88 PRO A C 1
ATOM 696 O O . PRO A 1 88 ? 17.526 8.659 -21.911 1.00 87.19 88 PRO A O 1
ATOM 699 N N . ASP A 1 89 ? 19.051 7.810 -23.287 1.00 87.62 89 ASP A N 1
ATOM 700 C CA . ASP A 1 89 ? 18.221 6.676 -23.690 1.00 87.62 89 ASP A CA 1
ATOM 701 C C . ASP A 1 89 ? 18.211 5.553 -22.638 1.00 87.62 89 ASP A C 1
ATOM 703 O O . ASP A 1 89 ? 17.601 4.504 -22.835 1.00 87.62 89 ASP A O 1
ATOM 707 N N . PHE A 1 90 ? 18.819 5.802 -21.473 1.00 90.94 90 PHE A N 1
ATOM 708 C CA . PHE A 1 90 ? 18.854 4.869 -20.359 1.00 90.94 90 PHE A CA 1
ATOM 709 C C . PHE A 1 90 ? 17.456 4.529 -19.822 1.00 90.94 90 PHE A C 1
ATOM 711 O O . PHE A 1 90 ? 16.699 5.391 -19.358 1.00 90.94 90 PHE A O 1
ATOM 718 N N . ASN A 1 91 ? 17.159 3.229 -19.782 1.00 89.69 91 ASN A N 1
ATOM 719 C CA . ASN A 1 91 ? 15.953 2.674 -19.187 1.00 89.69 91 ASN A CA 1
ATOM 720 C C . ASN A 1 91 ? 16.290 1.837 -17.946 1.00 89.69 91 ASN A C 1
ATOM 722 O O . ASN A 1 91 ? 16.923 0.783 -18.030 1.00 89.69 91 ASN A O 1
ATOM 726 N N . LEU A 1 92 ? 15.820 2.285 -16.778 1.00 90.00 92 LEU A N 1
ATOM 727 C CA . LEU A 1 92 ? 16.067 1.590 -15.514 1.00 90.00 92 LEU A CA 1
ATOM 728 C C . LEU A 1 92 ? 15.507 0.159 -15.520 1.00 90.00 92 LEU A C 1
ATOM 730 O O . LEU A 1 92 ? 16.149 -0.741 -14.984 1.00 90.00 92 LEU A O 1
ATOM 734 N N . PHE A 1 93 ? 14.334 -0.066 -16.119 1.00 88.62 93 PHE A N 1
ATOM 735 C CA . PHE A 1 93 ? 13.703 -1.387 -16.138 1.00 88.62 93 PHE A CA 1
ATOM 736 C C . PHE A 1 93 ? 14.532 -2.403 -16.928 1.00 88.62 93 PHE A C 1
ATOM 738 O O . PHE A 1 93 ? 14.629 -3.563 -16.530 1.00 88.62 93 PHE A O 1
ATOM 745 N N . GLU A 1 94 ? 15.172 -1.968 -18.013 1.00 89.88 94 GLU A N 1
ATOM 746 C CA . GLU A 1 94 ? 16.088 -2.812 -18.784 1.00 89.88 94 GLU A CA 1
ATOM 747 C C . GLU A 1 94 ? 17.371 -3.104 -18.005 1.00 89.88 94 GLU A C 1
ATOM 749 O O . GLU A 1 94 ? 17.813 -4.250 -17.968 1.00 89.88 94 GLU A O 1
ATOM 754 N N . GLY A 1 95 ? 17.918 -2.101 -17.310 1.00 87.69 95 GLY A N 1
ATOM 755 C CA . GLY A 1 95 ? 19.094 -2.278 -16.456 1.00 87.69 95 GLY A CA 1
ATOM 756 C C . GLY A 1 95 ? 18.858 -3.210 -15.260 1.00 87.69 95 GLY A C 1
ATOM 757 O O . GLY A 1 95 ? 19.775 -3.912 -14.839 1.00 87.69 95 GLY A O 1
ATOM 758 N N . LEU A 1 96 ? 17.632 -3.251 -14.726 1.00 89.06 96 LEU A N 1
ATOM 759 C CA . LEU A 1 96 ? 17.255 -4.120 -13.603 1.00 89.06 96 LEU A CA 1
ATOM 760 C C . LEU A 1 96 ? 16.875 -5.545 -14.023 1.00 89.06 96 LEU A C 1
ATOM 762 O O . LEU A 1 96 ? 16.968 -6.457 -13.202 1.00 89.06 96 LEU A O 1
ATOM 766 N N . ARG A 1 97 ? 16.477 -5.759 -15.285 1.00 89.50 97 ARG A N 1
ATOM 767 C CA . ARG A 1 97 ? 16.078 -7.069 -15.826 1.00 89.50 97 ARG A CA 1
ATOM 768 C C . ARG A 1 97 ? 17.023 -8.223 -15.453 1.00 89.50 97 ARG A C 1
ATOM 770 O O . ARG A 1 97 ? 16.510 -9.201 -14.917 1.00 89.50 97 ARG A O 1
ATOM 777 N N . PRO A 1 98 ? 18.354 -8.152 -15.668 1.00 89.88 98 PRO A N 1
ATOM 778 C CA . PRO A 1 98 ? 19.235 -9.286 -15.371 1.00 89.88 98 PRO A CA 1
ATOM 779 C C . PRO A 1 98 ? 19.262 -9.648 -13.880 1.00 89.88 98 PRO A C 1
ATOM 781 O O . PRO A 1 98 ? 19.384 -10.819 -13.537 1.00 89.88 98 PRO A O 1
ATOM 784 N N . PHE A 1 99 ? 19.098 -8.671 -12.986 1.00 87.62 99 PHE A N 1
ATOM 785 C CA . PHE A 1 99 ? 19.023 -8.918 -11.544 1.00 87.62 99 PHE A CA 1
ATOM 786 C C . PHE A 1 99 ? 17.684 -9.537 -11.147 1.00 87.62 99 PHE A C 1
ATOM 788 O O . PHE A 1 99 ? 17.644 -10.435 -10.312 1.00 87.62 99 PHE A O 1
ATOM 795 N N . ALA A 1 100 ? 16.587 -9.093 -11.769 1.00 85.75 100 ALA A N 1
ATOM 796 C CA . ALA A 1 100 ? 15.277 -9.702 -11.567 1.00 85.75 100 ALA A CA 1
ATOM 797 C C . ALA A 1 100 ? 15.253 -11.161 -12.054 1.00 85.75 100 ALA A C 1
ATOM 799 O O . ALA A 1 100 ? 14.703 -12.023 -11.378 1.00 85.75 100 ALA A O 1
ATOM 800 N N . GLU A 1 101 ? 15.880 -11.450 -13.198 1.00 87.62 101 GLU A N 1
ATOM 801 C CA . GLU A 1 101 ? 16.027 -12.813 -13.720 1.00 87.62 101 GLU A CA 1
ATOM 802 C C . GLU A 1 101 ? 16.875 -13.695 -12.792 1.00 87.62 101 GLU A C 1
ATOM 804 O O . GLU A 1 101 ? 16.513 -14.847 -12.566 1.00 87.62 101 GLU A O 1
ATOM 809 N N . GLN A 1 102 ? 17.950 -13.156 -12.202 1.00 86.56 102 GLN A N 1
ATOM 810 C CA . GLN A 1 102 ? 18.753 -13.857 -11.193 1.00 86.56 102 GLN A CA 1
ATOM 811 C C . GLN A 1 102 ? 17.957 -14.152 -9.917 1.00 86.56 102 GLN A C 1
ATOM 813 O O . GLN A 1 102 ? 17.952 -15.298 -9.478 1.00 86.56 102 GLN A O 1
ATOM 818 N N . LEU A 1 103 ? 17.220 -13.172 -9.376 1.00 82.75 103 LEU A N 1
ATOM 819 C CA . LEU A 1 103 ? 16.355 -13.386 -8.207 1.00 82.75 103 LEU A CA 1
ATOM 820 C C . LEU A 1 103 ? 15.309 -14.472 -8.473 1.00 82.75 103 LEU A C 1
ATOM 822 O O . LEU A 1 103 ? 15.126 -15.380 -7.674 1.00 82.75 103 LEU A O 1
ATOM 826 N N . LEU A 1 104 ? 14.635 -14.417 -9.624 1.00 81.69 104 LEU A N 1
ATOM 827 C CA . LEU A 1 104 ? 13.637 -15.425 -9.987 1.00 81.69 104 LEU A CA 1
ATOM 828 C C . LEU A 1 104 ? 14.253 -16.821 -10.168 1.00 81.69 104 LEU A C 1
ATOM 830 O O . LEU A 1 104 ? 13.573 -17.820 -9.927 1.00 81.69 104 LEU A O 1
ATOM 834 N N . ALA A 1 105 ? 15.515 -16.893 -10.599 1.00 81.69 105 ALA A N 1
ATOM 835 C CA . ALA A 1 105 ? 16.248 -18.142 -10.757 1.00 81.69 105 ALA A CA 1
ATOM 836 C C . ALA A 1 105 ? 16.731 -18.730 -9.418 1.00 81.69 105 ALA A C 1
ATOM 838 O O . ALA A 1 105 ? 16.751 -19.954 -9.284 1.00 81.69 105 ALA A O 1
ATOM 839 N N . GLU A 1 106 ? 17.098 -17.894 -8.442 1.00 72.19 106 GLU A N 1
ATOM 840 C CA . GLU A 1 106 ? 17.540 -18.322 -7.106 1.00 72.19 106 GLU A CA 1
ATOM 841 C C . GLU A 1 106 ? 16.360 -18.630 -6.168 1.00 72.19 106 GLU A C 1
ATOM 843 O O . GLU A 1 106 ? 16.368 -19.658 -5.492 1.00 72.19 106 GLU A O 1
ATOM 848 N N . ASP A 1 107 ? 15.302 -17.815 -6.179 1.00 63.16 107 ASP A N 1
ATOM 849 C CA . ASP A 1 107 ? 14.272 -17.840 -5.132 1.00 63.16 107 ASP A CA 1
ATOM 850 C C . ASP A 1 107 ? 13.108 -18.802 -5.393 1.00 63.16 107 ASP A C 1
ATOM 852 O O . ASP A 1 107 ? 12.320 -19.058 -4.484 1.00 63.16 107 ASP A O 1
ATOM 856 N N . GLY A 1 108 ? 12.971 -19.370 -6.599 1.00 60.03 108 GLY A N 1
ATOM 857 C CA . GLY A 1 108 ? 11.769 -20.101 -7.036 1.00 60.03 108 GLY A CA 1
ATOM 858 C C . GLY A 1 108 ? 11.295 -21.252 -6.127 1.00 60.03 108 GLY A C 1
ATOM 859 O O . GLY A 1 108 ? 10.107 -21.583 -6.151 1.00 60.03 108 GLY A O 1
ATOM 860 N N . ALA A 1 109 ? 12.183 -21.841 -5.318 1.00 60.41 109 ALA A N 1
ATOM 861 C CA . ALA A 1 109 ? 11.865 -22.914 -4.369 1.00 60.41 109 ALA A CA 1
ATOM 862 C C . ALA A 1 109 ? 11.765 -22.454 -2.899 1.00 60.41 109 ALA A C 1
ATOM 864 O O . ALA A 1 109 ? 11.008 -23.057 -2.131 1.00 60.41 109 ALA A O 1
ATOM 865 N N . ASP A 1 110 ? 12.485 -21.400 -2.508 1.00 68.25 110 ASP A N 1
ATOM 866 C CA . ASP A 1 110 ? 12.573 -20.963 -1.110 1.00 68.25 110 ASP A CA 1
ATOM 867 C C . ASP A 1 110 ? 11.383 -20.088 -0.696 1.00 68.25 110 ASP A C 1
ATOM 869 O O . ASP A 1 110 ? 10.843 -20.294 0.391 1.00 68.25 110 ASP A O 1
ATOM 873 N N . TRP A 1 111 ? 10.843 -19.243 -1.587 1.00 67.00 111 TRP A N 1
ATOM 874 C CA . TRP A 1 111 ? 9.645 -18.442 -1.270 1.00 67.00 111 TRP A CA 1
ATOM 875 C C . TRP A 1 111 ? 8.405 -19.314 -0.998 1.00 67.00 111 TRP A C 1
ATOM 877 O O . TRP A 1 111 ? 7.574 -18.992 -0.147 1.00 67.00 111 TRP A O 1
ATOM 887 N N . LEU A 1 112 ? 8.277 -20.449 -1.702 1.00 62.28 112 LEU A N 1
ATOM 888 C CA . LEU A 1 112 ? 7.207 -21.428 -1.478 1.00 62.28 112 LEU A CA 1
ATOM 889 C C . LEU A 1 112 ? 7.387 -22.161 -0.148 1.00 62.28 112 LEU A C 1
ATOM 891 O O . LEU A 1 112 ? 6.395 -22.452 0.518 1.00 62.28 112 LEU A O 1
ATOM 895 N N . ARG A 1 113 ? 8.631 -22.464 0.242 1.00 68.69 113 ARG A N 1
ATOM 896 C CA . ARG A 1 113 ? 8.945 -23.072 1.542 1.00 68.69 113 ARG A CA 1
ATOM 897 C C . ARG A 1 113 ? 8.655 -22.123 2.692 1.00 68.69 113 ARG A C 1
ATOM 899 O O . ARG A 1 113 ? 7.997 -22.539 3.635 1.00 68.69 113 ARG A O 1
ATOM 906 N N . GLU A 1 114 ? 9.065 -20.869 2.581 1.00 70.56 114 GLU A N 1
ATOM 907 C CA . GLU A 1 114 ? 8.838 -19.849 3.604 1.00 70.56 114 GLU A CA 1
ATOM 908 C C . GLU A 1 114 ? 7.335 -19.548 3.761 1.00 70.56 114 GLU A C 1
ATOM 910 O O . GLU A 1 114 ? 6.809 -19.505 4.873 1.00 70.56 114 GLU A O 1
ATOM 915 N N . LEU A 1 115 ? 6.587 -19.482 2.650 1.00 66.44 115 LEU A N 1
ATOM 916 C CA . LEU A 1 115 ? 5.125 -19.368 2.682 1.00 66.44 115 LEU A CA 1
ATOM 917 C C . LEU A 1 115 ? 4.458 -20.607 3.309 1.00 66.44 115 LEU A C 1
ATOM 919 O O . LEU A 1 115 ? 3.494 -20.474 4.064 1.00 66.44 115 LEU A O 1
ATOM 923 N N . LEU A 1 116 ? 4.956 -21.814 3.015 1.00 69.38 116 LEU A N 1
ATOM 924 C CA . LEU A 1 116 ? 4.470 -23.061 3.614 1.00 69.38 116 LEU A CA 1
ATOM 925 C C . LEU A 1 116 ? 4.824 -23.184 5.101 1.00 69.38 116 LEU A C 1
ATOM 927 O O . LEU A 1 116 ? 4.036 -23.766 5.841 1.00 69.38 116 LEU A O 1
ATOM 931 N N . GLU A 1 117 ? 5.953 -22.645 5.556 1.00 73.12 117 GLU A N 1
ATOM 932 C CA . GLU A 1 117 ? 6.315 -22.587 6.977 1.00 73.12 117 GLU A CA 1
ATOM 933 C C . GLU A 1 117 ? 5.395 -21.625 7.734 1.00 73.12 117 GLU A C 1
ATOM 935 O O . GLU A 1 117 ? 4.787 -22.018 8.732 1.00 73.12 117 GLU A O 1
ATOM 940 N N . VAL A 1 118 ? 5.167 -20.425 7.193 1.00 62.28 118 VAL A N 1
ATOM 941 C CA . VAL A 1 118 ? 4.240 -19.435 7.766 1.00 62.28 118 VAL A CA 1
ATOM 942 C C . VAL A 1 118 ? 2.794 -19.957 7.789 1.00 62.28 118 VAL A C 1
ATOM 944 O O . VAL A 1 118 ? 2.074 -19.781 8.776 1.00 62.28 118 VAL A O 1
ATOM 947 N N . LEU A 1 119 ? 2.350 -20.652 6.735 1.00 62.03 119 LEU A N 1
ATOM 948 C CA . LEU A 1 119 ? 1.033 -21.302 6.704 1.00 62.03 119 LEU A CA 1
ATOM 949 C C . LEU A 1 119 ? 0.976 -22.549 7.596 1.00 62.03 119 LEU A C 1
ATOM 951 O O . LEU A 1 119 ? -0.059 -22.817 8.202 1.00 62.03 119 LEU A O 1
ATOM 955 N N . GLY A 1 120 ? 2.065 -23.307 7.708 1.00 65.94 120 GLY A N 1
ATOM 956 C CA . GLY A 1 120 ? 2.167 -24.509 8.532 1.00 65.94 120 GLY A CA 1
ATOM 957 C C . GLY A 1 120 ? 2.075 -24.212 10.028 1.00 65.94 120 GLY A C 1
ATOM 958 O O . GLY A 1 120 ? 1.392 -24.940 10.758 1.00 65.94 120 GLY A O 1
ATOM 959 N N . GLU A 1 121 ? 2.682 -23.115 10.484 1.00 59.72 121 GLU A N 1
ATOM 960 C CA . GLU A 1 121 ? 2.561 -22.652 11.871 1.00 59.72 121 GLU A CA 1
ATOM 961 C C . GLU A 1 121 ? 1.123 -22.223 12.215 1.00 59.72 121 GLU A C 1
ATOM 963 O O . GLU A 1 121 ? 0.623 -22.551 13.294 1.00 59.72 121 GLU A O 1
ATOM 968 N N . GLN A 1 122 ? 0.400 -21.613 11.270 1.00 56.56 122 GLN A N 1
ATOM 969 C CA . GLN A 1 122 ? -1.009 -21.219 11.433 1.00 56.56 122 GLN A CA 1
ATOM 970 C C . GLN A 1 122 ? -1.979 -22.417 11.314 1.00 56.56 122 GLN A C 1
ATOM 972 O O . GLN A 1 122 ? -2.946 -22.537 12.073 1.00 56.56 122 GLN A O 1
ATOM 977 N N . ILE A 1 123 ? -1.712 -23.368 10.410 1.00 57.12 123 ILE A N 1
ATOM 978 C CA . ILE A 1 123 ? -2.532 -24.576 10.205 1.00 57.12 123 ILE A CA 1
ATOM 979 C C . ILE A 1 123 ? -2.422 -25.539 11.390 1.00 57.12 123 ILE A C 1
ATOM 981 O O . ILE A 1 123 ? -3.389 -26.241 11.683 1.00 57.12 123 ILE A O 1
ATOM 985 N N . ARG A 1 124 ? -1.314 -25.552 12.143 1.00 56.81 124 ARG A N 1
ATOM 986 C CA . ARG A 1 124 ? -1.209 -26.356 13.377 1.00 56.81 124 ARG A CA 1
ATOM 987 C C . ARG A 1 124 ? -2.248 -25.963 14.432 1.00 56.81 124 ARG A C 1
ATOM 989 O O . ARG A 1 124 ? -2.705 -26.828 15.179 1.00 56.81 124 ARG A O 1
ATOM 996 N N . VAL A 1 125 ? -2.678 -24.700 14.448 1.00 57.25 125 VAL A N 1
ATOM 997 C CA . VAL A 1 125 ? -3.764 -24.215 15.312 1.00 57.25 125 VAL A CA 1
ATOM 998 C C . VAL A 1 125 ? -5.128 -24.690 14.784 1.00 57.25 125 VAL A C 1
ATOM 1000 O O . VAL A 1 125 ? -5.934 -25.218 15.554 1.00 57.25 125 VAL A O 1
ATOM 1003 N N . LEU A 1 126 ? -5.354 -24.634 13.465 1.00 55.22 126 LEU A N 1
ATOM 1004 C CA . LEU A 1 126 ? -6.581 -25.118 12.808 1.00 55.22 126 LEU A CA 1
ATOM 1005 C C . LEU A 1 126 ? -6.732 -26.651 12.781 1.00 55.22 126 LEU A C 1
ATOM 1007 O O . LEU A 1 126 ? -7.846 -27.154 12.879 1.00 55.22 126 LEU A O 1
ATOM 1011 N N . ALA A 1 127 ? -5.647 -27.421 12.729 1.00 58.72 127 ALA A N 1
ATOM 1012 C CA . ALA A 1 127 ? -5.684 -28.887 12.688 1.00 58.72 127 ALA A CA 1
ATOM 1013 C C . ALA A 1 127 ? -6.140 -29.527 14.016 1.00 58.72 127 ALA A C 1
ATOM 1015 O O . ALA A 1 127 ? -6.477 -30.712 14.058 1.00 58.72 127 ALA A O 1
ATOM 1016 N N . THR A 1 128 ? -6.195 -28.753 15.107 1.00 54.88 128 THR A N 1
ATOM 1017 C CA . THR A 1 128 ? -6.734 -29.205 16.404 1.00 54.88 128 THR A CA 1
ATOM 1018 C C . THR A 1 128 ? -8.229 -28.910 16.594 1.00 54.88 128 THR A C 1
ATOM 1020 O O . THR A 1 128 ? -8.850 -29.473 17.500 1.00 54.88 128 THR A O 1
ATOM 1023 N N . LEU A 1 129 ? -8.827 -28.087 15.723 1.00 55.19 129 LEU A N 1
ATOM 1024 C CA . LEU A 1 129 ? -10.253 -27.745 15.722 1.00 55.19 129 LEU A CA 1
ATOM 1025 C C . LEU A 1 129 ? -11.201 -28.853 15.215 1.00 55.19 129 LEU A C 1
ATOM 1027 O O . LEU A 1 129 ? -12.219 -29.058 15.880 1.00 55.19 129 LEU A O 1
ATOM 1031 N N . PRO A 1 130 ? -10.929 -29.617 14.132 1.00 59.53 130 PRO A N 1
ATOM 1032 C CA . PRO A 1 130 ? -11.926 -30.541 13.576 1.00 59.53 130 PRO A CA 1
ATOM 1033 C C . PRO A 1 130 ? -12.324 -31.645 14.563 1.00 59.53 130 PRO A C 1
ATOM 1035 O O . PRO A 1 130 ? -13.505 -31.944 14.711 1.00 59.53 130 PRO A O 1
ATOM 1038 N N . LYS A 1 131 ? -11.378 -32.141 1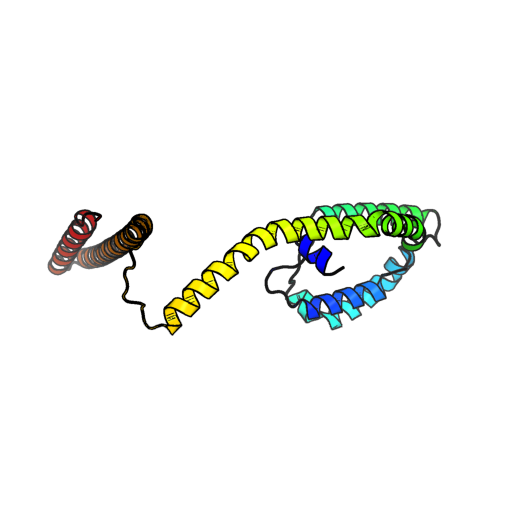5.376 1.00 58.69 131 LYS A N 1
ATOM 1039 C CA . LYS A 1 131 ? -11.674 -33.142 16.418 1.00 58.69 131 LYS A CA 1
ATOM 1040 C C . LYS A 1 131 ? -12.642 -32.641 17.498 1.00 58.69 131 LYS A C 1
ATOM 1042 O O . LYS A 1 131 ? -13.284 -33.454 18.157 1.00 58.69 131 LYS A O 1
ATOM 1047 N N . ARG A 1 132 ? -12.735 -31.323 17.711 1.00 55.88 132 ARG A N 1
ATOM 1048 C CA . ARG A 1 132 ? -13.671 -30.719 18.673 1.00 55.88 132 ARG A CA 1
ATOM 1049 C C . ARG A 1 132 ? -15.039 -30.466 18.046 1.00 55.88 132 ARG A C 1
ATOM 1051 O O . ARG A 1 132 ? -16.032 -30.604 18.750 1.00 55.88 132 ARG A O 1
ATOM 1058 N N . ILE A 1 133 ? -15.088 -30.173 16.746 1.00 60.44 133 ILE A N 1
ATOM 1059 C CA . ILE A 1 133 ? -16.333 -29.933 16.005 1.00 60.44 133 ILE A CA 1
ATOM 1060 C C . ILE A 1 133 ? -17.130 -31.232 15.860 1.00 60.44 133 ILE A C 1
ATOM 1062 O O . ILE A 1 133 ? -18.310 -31.248 16.209 1.00 60.44 133 ILE A O 1
ATOM 1066 N N . ASP A 1 134 ? -16.483 -32.337 15.476 1.00 61.41 134 ASP A N 1
ATOM 1067 C CA . ASP A 1 134 ? -17.152 -33.640 15.339 1.00 61.41 134 ASP A CA 1
ATOM 1068 C C . ASP A 1 134 ? -17.717 -34.133 16.676 1.00 61.41 134 ASP A C 1
ATOM 1070 O O . ASP A 1 134 ? -18.850 -34.611 16.751 1.00 61.41 134 ASP A O 1
ATOM 1074 N N . ALA A 1 135 ? -16.971 -33.949 17.769 1.00 62.69 135 ALA A N 1
ATOM 1075 C CA . ALA A 1 135 ? -17.433 -34.313 19.105 1.00 62.69 135 ALA A CA 1
ATOM 1076 C C . ALA A 1 135 ? -18.654 -33.484 19.544 1.00 62.69 135 ALA A C 1
ATOM 1078 O O . ALA A 1 135 ? -19.559 -34.025 20.178 1.00 62.69 135 ALA A O 1
ATOM 1079 N N . THR A 1 136 ? -18.710 -32.196 19.181 1.00 61.75 136 THR A N 1
ATOM 1080 C CA . THR A 1 136 ? -19.868 -31.335 19.465 1.00 61.75 136 THR A CA 1
ATOM 1081 C C . THR A 1 136 ? -21.068 -31.626 18.566 1.00 61.75 136 THR A C 1
ATOM 1083 O O . THR A 1 136 ? -22.185 -31.663 19.072 1.00 61.75 136 THR A O 1
ATOM 1086 N N . LEU A 1 137 ? -20.866 -31.911 17.275 1.00 66.94 137 LEU A N 1
ATOM 1087 C CA . LEU A 1 137 ? -21.951 -32.270 16.354 1.00 66.94 137 LEU A CA 1
ATOM 1088 C C . LEU A 1 137 ? -22.585 -33.609 16.747 1.00 66.94 137 LEU A C 1
ATOM 1090 O O . LEU A 1 137 ? -23.801 -33.699 16.887 1.00 66.94 137 LEU A O 1
ATOM 1094 N N . THR A 1 138 ? -21.761 -34.613 17.059 1.00 65.56 138 THR A N 1
ATOM 1095 C CA . THR A 1 138 ? -22.248 -35.945 17.459 1.00 65.56 138 THR A CA 1
ATOM 1096 C C . THR A 1 138 ? -22.919 -35.938 18.845 1.00 65.56 138 THR A C 1
ATOM 1098 O O . THR A 1 138 ? -23.687 -36.846 19.171 1.00 65.56 138 THR A O 1
ATOM 1101 N N . ALA A 1 139 ? -22.612 -34.953 19.699 1.00 62.94 139 ALA A N 1
ATOM 1102 C CA . ALA A 1 139 ? -23.282 -34.749 20.988 1.00 62.94 139 ALA A CA 1
ATOM 1103 C C . ALA A 1 139 ? -24.631 -34.021 20.837 1.00 62.94 139 ALA A C 1
ATOM 1105 O O . ALA A 1 139 ? -25.553 -34.283 21.607 1.00 62.94 139 ALA A O 1
ATOM 1106 N N . ILE A 1 140 ? -24.765 -33.153 19.828 1.00 64.62 140 ILE A N 1
ATOM 1107 C CA . ILE A 1 140 ? -26.022 -32.478 19.475 1.00 64.62 140 ILE A CA 1
ATOM 1108 C C . ILE A 1 140 ? -26.986 -33.456 18.786 1.00 64.62 140 ILE A C 1
ATOM 1110 O O . ILE A 1 140 ? -28.160 -33.506 19.145 1.00 64.62 140 ILE A O 1
ATOM 1114 N N . GLU A 1 141 ? -26.495 -34.284 17.861 1.00 65.00 141 GLU A N 1
ATOM 1115 C CA . GLU A 1 141 ? -27.309 -35.269 17.129 1.00 65.00 141 GLU A CA 1
ATOM 1116 C C . GLU A 1 141 ? -27.892 -36.373 18.021 1.00 65.00 141 GLU A C 1
ATOM 1118 O O . GLU A 1 141 ? -28.961 -36.904 17.730 1.00 65.00 141 GLU A O 1
ATOM 1123 N N . ARG A 1 142 ? -27.220 -36.710 19.130 1.00 66.38 142 ARG A N 1
ATOM 1124 C CA . ARG A 1 142 ? -27.684 -37.748 20.064 1.00 66.38 142 ARG A CA 1
ATOM 1125 C C . ARG A 1 142 ? -28.729 -37.275 21.074 1.00 66.38 142 ARG A C 1
ATOM 1127 O O . ARG A 1 142 ? -29.208 -38.094 21.846 1.00 66.38 142 ARG A O 1
ATOM 1134 N N . GLY A 1 143 ? -29.088 -35.987 21.092 1.00 54.53 143 GLY A N 1
ATOM 1135 C CA . GLY A 1 143 ? -30.076 -35.451 22.041 1.00 54.53 143 GLY A CA 1
ATOM 1136 C C . GLY A 1 143 ? -29.646 -35.519 23.516 1.00 54.53 143 GLY A C 1
ATOM 1137 O O . GLY A 1 143 ? -30.428 -35.177 24.397 1.00 54.53 143 GLY A O 1
ATOM 1138 N N . ASP A 1 144 ? -28.393 -35.897 23.784 1.00 53.12 144 ASP A N 1
ATOM 1139 C CA . ASP A 1 144 ? -27.826 -36.149 25.115 1.00 53.12 144 ASP A CA 1
ATOM 1140 C C . ASP A 1 144 ? -27.147 -34.909 25.719 1.00 53.12 144 ASP A C 1
ATOM 1142 O O . ASP A 1 144 ? -26.287 -34.998 26.597 1.00 53.12 144 ASP A O 1
ATOM 1146 N N . LEU A 1 145 ? -27.566 -33.708 25.315 1.00 49.00 145 LEU A N 1
ATOM 1147 C CA . LEU A 1 145 ? -27.219 -32.476 26.026 1.00 49.00 145 LEU A CA 1
ATOM 1148 C C . LEU A 1 145 ? -28.094 -32.319 27.281 1.00 49.00 145 LEU A C 1
ATOM 1150 O O . LEU A 1 145 ? -28.657 -31.260 27.553 1.00 49.00 145 LEU A O 1
ATOM 1154 N N . ILE A 1 146 ? -28.143 -33.366 28.112 1.00 47.06 146 ILE A N 1
ATOM 1155 C CA . ILE A 1 146 ? -28.293 -33.163 29.549 1.00 47.06 146 ILE A CA 1
ATOM 1156 C C . ILE A 1 146 ? -27.009 -32.459 29.949 1.00 47.06 146 ILE A C 1
ATOM 1158 O O . ILE A 1 146 ? -25.940 -33.064 30.012 1.00 47.06 146 ILE A O 1
ATOM 1162 N N . LEU A 1 147 ? -27.129 -31.148 30.135 1.00 47.22 147 LEU A N 1
ATOM 1163 C CA . LEU A 1 147 ? -26.103 -30.228 30.590 1.00 47.22 147 LEU A CA 1
ATOM 1164 C C . LEU A 1 147 ? -25.507 -30.708 31.923 1.00 47.22 147 LEU A C 1
ATOM 1166 O O . LEU A 1 147 ? -25.693 -30.096 32.967 1.00 47.22 147 LEU A O 1
ATOM 1170 N N . THR A 1 148 ? -24.651 -31.725 31.874 1.00 42.94 148 THR A N 1
ATOM 1171 C CA . THR A 1 148 ? -23.490 -31.821 32.754 1.00 42.94 148 THR A CA 1
ATOM 1172 C C . THR A 1 148 ? -22.429 -30.895 32.169 1.00 42.94 148 THR A C 1
ATOM 1174 O O . THR A 1 148 ? -21.286 -31.268 31.917 1.00 42.94 148 THR A O 1
ATOM 1177 N N . ALA A 1 149 ? -22.823 -29.639 31.946 1.00 46.22 149 ALA A N 1
ATOM 1178 C CA . ALA A 1 149 ? -21.905 -28.532 31.926 1.00 46.22 149 ALA A CA 1
ATOM 1179 C C . ALA A 1 149 ? -21.374 -28.429 33.358 1.00 46.22 149 ALA A C 1
ATOM 1181 O O . ALA A 1 149 ? -21.806 -27.600 34.156 1.00 46.22 149 ALA A O 1
ATOM 1182 N N . LYS A 1 150 ? -20.384 -29.267 33.683 1.00 44.25 150 LYS A N 1
ATOM 1183 C CA . LYS A 1 150 ? -19.292 -28.819 34.539 1.00 44.25 150 LYS A CA 1
ATOM 1184 C C . LYS A 1 150 ? -18.630 -27.678 33.773 1.00 44.25 150 LYS A C 1
ATOM 1186 O O . LYS A 1 150 ? -17.605 -27.859 33.123 1.00 44.25 150 LYS A O 1
ATOM 1191 N N . ALA A 1 151 ? -19.297 -26.522 33.783 1.00 45.84 151 ALA A N 1
ATOM 1192 C CA . ALA A 1 151 ? -18.693 -25.249 33.491 1.00 45.84 151 ALA A CA 1
ATOM 1193 C C . ALA A 1 151 ? -17.410 -25.244 34.310 1.00 45.84 151 ALA A C 1
ATOM 1195 O O . ALA A 1 151 ? -17.443 -25.475 35.524 1.00 45.84 151 ALA A O 1
ATOM 1196 N N . SER A 1 152 ? -16.282 -25.115 33.622 1.00 49.56 152 SER A N 1
ATOM 1197 C CA . SER A 1 152 ? -14.997 -24.951 34.275 1.00 49.56 152 SER A CA 1
ATOM 1198 C C . SER A 1 152 ? -15.172 -23.916 35.397 1.00 49.56 152 SER A C 1
ATOM 1200 O O . SER A 1 152 ? -15.764 -22.856 35.151 1.00 49.56 152 SER A O 1
ATOM 1202 N N . PRO A 1 153 ? -14.726 -24.206 36.632 1.00 54.66 153 PRO A N 1
ATOM 1203 C CA . PRO A 1 153 ? -14.841 -23.276 37.754 1.00 54.66 153 PRO A CA 1
ATOM 1204 C C . PRO A 1 153 ? -14.313 -21.872 37.411 1.00 54.66 153 PRO A C 1
ATOM 1206 O O . PRO A 1 153 ? -14.790 -20.880 37.957 1.00 54.66 153 PRO A O 1
ATOM 1209 N N . GLU A 1 154 ? -13.371 -21.767 36.467 1.00 54.00 154 GLU A N 1
ATOM 1210 C CA . GLU A 1 154 ? -12.865 -20.512 35.907 1.00 54.00 154 GLU A CA 1
ATOM 1211 C C . GLU A 1 154 ? -13.892 -19.674 35.121 1.00 54.00 154 GLU A C 1
ATOM 1213 O O . GLU A 1 154 ? -13.891 -18.452 35.274 1.00 54.00 154 GLU A O 1
ATOM 1218 N N . LEU A 1 155 ? -14.770 -20.267 34.298 1.00 53.41 155 LEU A N 1
ATOM 1219 C CA . LEU A 1 155 ? -15.648 -19.484 33.411 1.00 53.41 155 LEU A CA 1
ATOM 1220 C C . LEU A 1 155 ? -16.815 -18.845 34.182 1.00 53.41 155 LEU A C 1
ATOM 1222 O O . LEU A 1 155 ? -17.173 -17.694 33.936 1.00 53.41 155 LEU A O 1
ATOM 1226 N N . GLN A 1 156 ? -17.350 -19.549 35.187 1.00 55.38 156 GLN A N 1
ATOM 1227 C CA . GLN A 1 156 ? -18.344 -18.981 36.107 1.00 55.38 156 GLN A CA 1
ATOM 1228 C C . GLN A 1 156 ? -17.758 -17.835 36.946 1.00 55.38 156 GLN A C 1
ATOM 1230 O O . GLN A 1 156 ? -18.430 -16.825 37.153 1.00 55.38 156 GLN A O 1
ATOM 1235 N N . ARG A 1 157 ? -16.488 -17.941 37.369 1.00 55.81 157 ARG A N 1
ATOM 1236 C CA . ARG A 1 157 ? -15.790 -16.876 38.113 1.00 55.81 157 ARG A CA 1
ATOM 1237 C C . ARG A 1 157 ? -15.539 -15.627 37.268 1.00 55.81 157 ARG A C 1
ATOM 1239 O O . ARG A 1 157 ? -15.547 -14.526 37.808 1.00 55.81 157 ARG A O 1
ATOM 1246 N N . GLN A 1 158 ? -15.298 -15.771 35.964 1.00 54.75 158 GLN A N 1
ATOM 1247 C CA . GLN A 1 158 ? -15.091 -14.620 35.078 1.00 54.75 158 GLN A CA 1
ATOM 1248 C C . GLN A 1 158 ? -16.411 -13.930 34.708 1.00 54.75 158 GLN A C 1
ATOM 1250 O O . GLN A 1 158 ? -16.465 -12.701 34.689 1.00 54.75 158 GLN A O 1
ATOM 1255 N N . LEU A 1 159 ? -17.493 -14.691 34.517 1.00 58.03 159 LEU A N 1
ATOM 1256 C CA . LEU A 1 159 ? -18.818 -14.122 34.268 1.00 58.03 159 LEU A CA 1
ATOM 1257 C C . LEU A 1 159 ? -19.416 -13.438 35.514 1.00 58.03 159 LEU A C 1
ATOM 1259 O O . LEU A 1 159 ? -19.960 -12.346 35.374 1.00 58.03 159 LEU A O 1
ATOM 1263 N N . SER A 1 160 ? -19.254 -13.981 36.734 1.00 58.41 160 SER A N 1
ATOM 1264 C CA . SER A 1 160 ? -19.776 -13.320 37.954 1.00 58.41 160 SER A CA 1
ATOM 1265 C C . SER A 1 160 ? -19.116 -11.959 38.212 1.00 58.41 160 SER A C 1
ATOM 1267 O O . SER A 1 160 ? -19.783 -11.007 38.626 1.00 58.41 160 SER A O 1
ATOM 1269 N N . ARG A 1 161 ? -17.822 -11.826 37.892 1.00 58.22 161 ARG A N 1
ATOM 1270 C CA . ARG A 1 161 ? -17.077 -10.562 38.007 1.00 58.22 161 ARG A CA 1
ATOM 1271 C C . ARG A 1 161 ? -17.560 -9.504 37.017 1.00 58.22 161 ARG A C 1
ATOM 1273 O O . ARG A 1 161 ? -17.637 -8.329 37.384 1.00 58.22 161 ARG A O 1
ATOM 1280 N N . LEU A 1 162 ? -17.922 -9.902 35.795 1.00 59.91 162 LEU A N 1
ATOM 1281 C CA . LEU A 1 162 ? -18.459 -8.975 34.795 1.00 59.91 162 LEU A CA 1
ATOM 1282 C C . LEU A 1 162 ? -19.845 -8.463 35.211 1.00 59.91 162 LEU A C 1
ATOM 1284 O O . LEU A 1 162 ? -20.072 -7.254 35.235 1.00 59.91 162 LEU A O 1
ATOM 1288 N N . THR A 1 163 ? -20.734 -9.360 35.641 1.00 60.84 163 THR A N 1
ATOM 1289 C CA . THR A 1 163 ? -22.089 -8.996 36.087 1.00 60.84 163 THR A CA 1
ATOM 1290 C C . THR A 1 163 ? -22.060 -8.114 37.339 1.00 60.84 163 THR A C 1
ATOM 1292 O O . THR A 1 163 ? -22.788 -7.127 37.425 1.00 60.84 163 THR A O 1
ATOM 1295 N N . SER A 1 164 ? -21.146 -8.394 38.274 1.00 61.44 164 SER A N 1
ATOM 1296 C CA . SER A 1 164 ? -20.969 -7.586 39.490 1.00 61.44 164 SER A CA 1
ATOM 1297 C C . SER A 1 164 ? -20.473 -6.165 39.195 1.00 61.44 164 SER A C 1
ATOM 1299 O O . SER A 1 164 ? -20.778 -5.231 39.937 1.00 61.44 164 SER A O 1
ATOM 1301 N N . THR A 1 165 ? -19.720 -5.981 38.106 1.00 61.19 165 THR A N 1
ATOM 1302 C CA . THR A 1 165 ? -19.225 -4.662 37.686 1.00 61.19 165 THR A CA 1
ATOM 1303 C C . THR A 1 165 ? -20.331 -3.837 37.019 1.00 61.19 165 THR A C 1
ATOM 1305 O O . THR A 1 165 ? -20.431 -2.635 37.262 1.00 61.19 165 THR A O 1
ATOM 1308 N N . ILE A 1 166 ? -21.212 -4.481 36.245 1.00 68.00 166 ILE A N 1
ATOM 1309 C CA . ILE A 1 166 ? -22.361 -3.834 35.590 1.00 68.00 166 ILE A CA 1
ATOM 1310 C C . ILE A 1 166 ? -23.367 -3.318 36.626 1.00 68.00 166 ILE A C 1
ATOM 1312 O O . ILE A 1 166 ? -23.763 -2.154 36.566 1.00 68.00 166 ILE A O 1
ATOM 1316 N N . ASP A 1 167 ? -23.716 -4.131 37.625 1.00 68.81 167 ASP A N 1
ATOM 1317 C CA . ASP A 1 167 ? -24.663 -3.728 38.675 1.00 68.81 167 ASP A CA 1
ATOM 1318 C C . ASP A 1 167 ? -24.177 -2.502 39.464 1.00 68.81 167 ASP A C 1
ATOM 1320 O O . ASP A 1 167 ? -24.964 -1.629 39.842 1.00 68.81 167 ASP A O 1
ATOM 1324 N N . ARG A 1 168 ? -22.860 -2.402 39.679 1.00 71.00 168 ARG A N 1
ATOM 1325 C CA . ARG A 1 168 ? -22.246 -1.262 40.364 1.00 71.00 168 ARG A CA 1
ATOM 1326 C C . ARG A 1 168 ? -22.292 0.007 39.514 1.00 71.00 168 ARG A C 1
ATOM 1328 O O . ARG A 1 168 ? -22.556 1.080 40.052 1.00 71.00 168 ARG A O 1
ATOM 1335 N N . LEU A 1 169 ? -22.077 -0.104 38.202 1.00 76.94 169 LEU A N 1
ATOM 1336 C CA . LEU A 1 169 ? -22.180 1.029 37.276 1.00 76.94 169 LEU A CA 1
ATOM 1337 C C . LEU A 1 169 ? -23.608 1.579 37.205 1.00 76.94 169 LEU A C 1
ATOM 1339 O O . LEU A 1 169 ? -23.791 2.795 37.230 1.00 76.94 169 LEU A O 1
ATOM 1343 N N . VAL A 1 170 ? -24.618 0.703 37.202 1.00 79.94 170 VAL A N 1
ATOM 1344 C CA . VAL A 1 170 ? -26.031 1.113 37.242 1.00 79.94 170 VAL A CA 1
ATOM 1345 C C . VAL A 1 170 ? -26.344 1.865 38.540 1.00 79.94 170 VAL A C 1
ATOM 1347 O O . VAL A 1 170 ? -26.931 2.946 38.495 1.00 79.94 170 VAL A O 1
ATOM 1350 N N . GLY A 1 171 ? -25.892 1.358 39.694 1.00 78.44 171 GLY A N 1
ATOM 1351 C CA . GLY A 1 171 ? -26.103 2.017 40.989 1.00 78.44 171 GLY A CA 1
ATOM 1352 C C . GLY A 1 171 ? -25.427 3.392 41.108 1.00 78.44 171 GLY A C 1
ATOM 1353 O O . GLY A 1 171 ? -26.023 4.329 41.646 1.00 78.44 171 GLY A O 1
ATOM 1354 N N . VAL A 1 172 ? -24.214 3.543 40.562 1.00 81.44 172 VAL A N 1
ATOM 1355 C CA . VAL A 1 172 ? -23.502 4.834 40.496 1.00 81.44 172 VAL A CA 1
ATOM 1356 C C . VAL A 1 172 ? -24.198 5.808 39.538 1.00 81.44 172 VAL A C 1
ATOM 1358 O O . VAL A 1 172 ? -24.314 6.991 39.855 1.00 81.44 172 VAL A O 1
ATOM 1361 N N . GLY A 1 173 ? -24.712 5.323 38.404 1.00 84.56 173 GLY A N 1
ATOM 1362 C CA . GLY A 1 173 ? -25.484 6.136 37.461 1.00 84.56 173 GLY A CA 1
ATOM 1363 C C . GLY A 1 173 ? -26.773 6.692 38.075 1.00 84.56 173 GLY A C 1
ATOM 1364 O O . GLY A 1 173 ? -27.050 7.884 37.952 1.00 84.56 173 GLY A O 1
ATOM 1365 N N . ILE A 1 174 ? -27.522 5.859 38.805 1.00 85.88 174 ILE A N 1
ATOM 1366 C CA . ILE A 1 174 ? -28.746 6.276 39.512 1.00 85.88 174 ILE A CA 1
ATOM 1367 C C . ILE A 1 174 ? -28.423 7.294 40.616 1.00 85.88 174 ILE A C 1
ATOM 1369 O O . ILE A 1 174 ? -29.118 8.302 40.749 1.00 85.88 174 ILE A O 1
ATOM 1373 N N . PHE A 1 175 ? -27.339 7.083 41.371 1.00 86.19 175 PHE A N 1
ATOM 1374 C CA . PHE A 1 175 ? -26.865 8.049 42.364 1.00 86.19 175 PHE A CA 1
ATOM 1375 C C . PHE A 1 175 ? -26.558 9.414 41.736 1.00 86.19 175 PHE A C 1
ATOM 1377 O O . PHE A 1 175 ? -27.044 10.435 42.224 1.00 86.19 175 PHE A O 1
ATOM 1384 N N . ALA A 1 176 ? -25.788 9.435 40.644 1.00 84.75 176 ALA A N 1
ATOM 1385 C CA . ALA A 1 176 ? -25.443 10.669 39.948 1.00 84.75 176 ALA A CA 1
ATOM 1386 C C . ALA A 1 176 ? -26.698 11.400 39.444 1.00 84.75 176 ALA A C 1
ATOM 1388 O O . ALA A 1 176 ? -26.817 12.610 39.631 1.00 84.75 176 ALA A O 1
ATOM 1389 N N . ALA A 1 177 ? -27.667 10.668 38.884 1.00 85.56 177 ALA A N 1
ATOM 1390 C CA . ALA A 1 177 ? -28.934 11.237 38.432 1.00 85.56 177 ALA A CA 1
ATOM 1391 C C . ALA A 1 177 ? -29.717 11.898 39.580 1.00 85.56 177 ALA A C 1
ATOM 1393 O O . ALA A 1 177 ? -30.136 13.050 39.457 1.00 85.56 177 ALA A O 1
ATOM 1394 N N . PHE A 1 178 ? -29.867 11.220 40.722 1.00 86.19 178 PHE A N 1
ATOM 1395 C CA . PHE A 1 178 ? -30.565 11.793 41.877 1.00 86.19 178 PHE A CA 1
ATOM 1396 C C . PHE A 1 178 ? -29.818 12.959 42.523 1.00 86.19 178 PHE A C 1
ATOM 1398 O O . PHE A 1 178 ? -30.461 13.901 42.981 1.00 86.19 178 PHE A O 1
ATOM 1405 N N . LEU A 1 179 ? -28.484 12.944 42.526 1.00 86.88 179 LEU A N 1
ATOM 1406 C CA . LEU A 1 179 ? -27.677 14.046 43.050 1.00 86.88 179 LEU A CA 1
ATOM 1407 C C . LEU A 1 179 ? -27.820 15.306 42.188 1.00 86.88 179 LEU A C 1
ATOM 1409 O O . LEU A 1 179 ? -27.979 16.402 42.723 1.00 86.88 179 LEU A O 1
ATOM 1413 N N . VAL A 1 180 ? -27.832 15.148 40.861 1.00 86.50 180 VAL A N 1
ATOM 1414 C CA . VAL A 1 180 ? -28.057 16.256 39.922 1.00 86.50 180 VAL A CA 1
ATOM 1415 C C . VAL A 1 180 ? -29.471 16.821 40.080 1.00 86.50 180 VAL A C 1
ATOM 1417 O O . VAL A 1 180 ? -29.632 18.034 40.213 1.00 86.50 180 VAL A O 1
ATOM 1420 N N . VAL A 1 181 ? -30.493 15.961 40.133 1.00 86.75 181 VAL A N 1
ATOM 1421 C CA . VAL A 1 181 ? -31.896 16.385 40.301 1.00 86.75 181 VAL A CA 1
ATOM 1422 C C . VAL A 1 181 ? -32.129 17.043 41.666 1.00 86.75 181 VAL A C 1
ATOM 1424 O O . VAL A 1 181 ? -32.742 18.109 41.737 1.00 86.75 181 VAL A O 1
ATOM 1427 N N . GLY A 1 182 ? -31.599 16.463 42.746 1.00 82.50 182 GLY A N 1
ATOM 1428 C CA . GLY A 1 182 ? -31.694 17.012 44.101 1.00 82.50 182 GLY A CA 1
ATOM 1429 C C . GLY A 1 182 ? -30.993 18.364 44.238 1.00 82.50 182 GLY A C 1
ATOM 1430 O O . GLY A 1 182 ? -31.569 19.298 44.798 1.00 82.50 182 GLY A O 1
ATOM 1431 N N . GLY A 1 183 ? -29.797 18.506 43.656 1.00 81.12 183 GLY A N 1
ATOM 1432 C CA . GLY A 1 183 ? -29.069 19.775 43.611 1.00 81.12 183 GLY A CA 1
ATOM 1433 C C . GLY A 1 183 ? -29.819 20.853 42.831 1.00 81.12 183 GLY A C 1
ATOM 1434 O O . GLY A 1 183 ? -29.956 21.979 43.309 1.00 81.12 183 GLY A O 1
ATOM 1435 N N . PHE A 1 184 ? -30.381 20.502 41.672 1.00 86.06 184 PHE A N 1
ATOM 1436 C CA . PHE A 1 184 ? -31.169 21.431 40.866 1.00 86.06 184 PHE A CA 1
ATOM 1437 C C . PHE A 1 184 ? -32.428 21.913 41.605 1.00 86.06 184 PHE A C 1
ATOM 1439 O O . PHE A 1 184 ? -32.712 23.110 41.631 1.00 86.06 184 PHE A O 1
ATOM 1446 N N . LEU A 1 185 ? -33.163 21.015 42.267 1.00 82.88 185 LEU A N 1
ATOM 1447 C CA . LEU A 1 185 ? -34.364 21.362 43.042 1.00 82.88 185 LEU A CA 1
ATOM 1448 C C . LEU A 1 185 ? -34.053 22.230 44.270 1.00 82.88 185 LEU A C 1
ATOM 1450 O O . LEU A 1 185 ? -34.817 23.144 44.583 1.00 82.88 185 LEU A O 1
ATOM 1454 N N . TYR A 1 186 ? -32.919 21.978 44.930 1.00 81.38 186 TYR A N 1
ATOM 1455 C CA . TYR A 1 186 ? -32.470 22.756 46.086 1.00 81.38 186 TYR A CA 1
ATOM 1456 C C . TYR A 1 186 ? -32.128 24.203 45.706 1.00 81.38 186 TYR A C 1
ATOM 1458 O O . TYR A 1 186 ? -32.528 25.137 46.397 1.00 81.38 186 TYR A O 1
ATOM 1466 N N . ILE A 1 187 ? -31.448 24.399 44.570 1.00 82.69 187 ILE A N 1
ATOM 1467 C CA . ILE A 1 187 ? -31.109 25.734 44.049 1.00 82.69 187 ILE A CA 1
ATOM 1468 C C . ILE A 1 187 ? -32.373 26.519 43.656 1.00 82.69 187 ILE A C 1
ATOM 1470 O O . ILE A 1 187 ? -32.426 27.730 43.846 1.00 82.69 187 ILE A O 1
ATOM 1474 N N . ASN A 1 188 ? -33.419 25.839 43.175 1.00 82.88 188 ASN A N 1
ATOM 1475 C CA . ASN A 1 188 ? -34.699 26.452 42.797 1.00 82.88 188 ASN A CA 1
ATOM 1476 C C . ASN A 1 188 ? -35.636 26.747 43.992 1.00 82.88 188 ASN A C 1
ATOM 1478 O O . ASN A 1 188 ? -36.820 27.024 43.798 1.00 82.88 188 ASN A O 1
ATOM 1482 N N . GLY A 1 189 ? -35.142 26.676 45.234 1.00 77.88 189 GLY A N 1
ATOM 1483 C CA . GLY A 1 189 ? -35.908 27.026 46.437 1.00 77.88 189 GLY A CA 1
ATOM 1484 C C . GLY A 1 189 ? -36.956 25.989 46.857 1.00 77.88 189 GLY A C 1
ATOM 1485 O O . GLY A 1 189 ? -37.690 26.212 47.820 1.00 77.88 189 GLY A O 1
ATOM 1486 N N . GLN A 1 190 ? -37.018 24.834 46.187 1.00 76.38 190 GLN A N 1
ATOM 1487 C CA . GLN A 1 190 ? -37.872 23.716 46.581 1.00 76.38 190 GLN A CA 1
ATOM 1488 C C . GLN A 1 190 ? -37.113 22.760 47.508 1.00 76.38 190 GLN A C 1
ATOM 1490 O O . GLN A 1 190 ? -36.725 21.648 47.140 1.00 76.38 190 GLN A O 1
ATOM 1495 N N . PHE A 1 191 ? -36.917 23.206 48.749 1.00 75.12 191 PHE A N 1
ATOM 1496 C CA . PHE A 1 191 ? -36.145 22.482 49.763 1.00 75.12 191 PHE A CA 1
ATOM 1497 C C . PHE A 1 191 ? -36.705 21.086 50.063 1.00 75.12 191 PHE A C 1
ATOM 1499 O O . PHE A 1 191 ? -35.940 20.130 50.172 1.00 75.12 191 PHE A O 1
ATOM 1506 N N . MET A 1 192 ? -38.033 20.949 50.150 1.00 79.38 192 MET A N 1
ATOM 1507 C CA . MET A 1 192 ? -38.672 19.684 50.522 1.00 79.38 192 MET A CA 1
ATOM 1508 C C . MET A 1 192 ? -38.419 18.551 49.509 1.00 79.38 192 MET A C 1
ATOM 1510 O O . MET A 1 192 ? -37.910 17.506 49.919 1.00 79.38 192 MET A O 1
ATOM 1514 N N . PRO A 1 193 ? -38.682 18.718 48.196 1.00 80.06 193 PRO A N 1
ATOM 1515 C CA . PRO A 1 193 ? -38.341 17.685 47.221 1.00 80.06 193 PRO A CA 1
ATOM 1516 C C . PRO A 1 193 ? -36.826 17.514 47.052 1.00 80.06 193 PRO A C 1
ATOM 1518 O O . PRO A 1 193 ? -36.374 16.385 46.884 1.00 80.06 193 PRO A O 1
ATOM 1521 N N . GLY A 1 194 ? -36.022 18.577 47.173 1.00 76.69 194 GLY A N 1
ATOM 1522 C CA . GLY A 1 194 ? -34.559 18.469 47.117 1.00 76.69 194 GLY A CA 1
ATOM 1523 C C . GLY A 1 194 ? -33.996 17.509 48.173 1.00 76.69 194 GLY A C 1
ATOM 1524 O O . GLY A 1 194 ? -33.232 16.604 47.841 1.00 76.69 194 GLY A O 1
ATOM 1525 N N . ILE A 1 195 ? -34.435 17.641 49.430 1.00 83.06 195 ILE A N 1
ATOM 1526 C CA . ILE A 1 195 ? -34.015 16.762 50.537 1.00 83.06 195 ILE A CA 1
ATOM 1527 C C . ILE A 1 195 ? -34.435 15.303 50.286 1.00 83.06 195 ILE A C 1
ATOM 1529 O O . ILE A 1 195 ? -33.655 14.389 50.559 1.00 83.06 195 ILE A O 1
ATOM 1533 N N . ILE A 1 196 ? -35.624 15.068 49.715 1.00 84.94 196 ILE A N 1
ATOM 1534 C CA . ILE A 1 196 ? -36.097 13.718 49.359 1.00 84.94 196 ILE A CA 1
ATOM 1535 C C . ILE A 1 196 ? -35.169 13.074 48.320 1.00 84.94 196 ILE A C 1
ATOM 1537 O O . ILE A 1 196 ? -34.745 11.931 48.491 1.00 84.94 196 ILE A O 1
ATOM 1541 N N . PHE A 1 197 ? -34.800 13.812 47.271 1.00 80.75 197 PHE A N 1
ATOM 1542 C CA . PHE A 1 197 ? -33.903 13.314 46.226 1.00 80.75 197 PHE A CA 1
ATOM 1543 C C . PHE A 1 197 ? -32.475 13.067 46.728 1.00 80.75 197 PHE A C 1
ATOM 1545 O O . PHE A 1 197 ? -31.862 12.070 46.343 1.00 80.75 197 PHE A O 1
ATOM 1552 N N . PHE A 1 198 ? -31.965 13.891 47.647 1.00 81.56 198 PHE A N 1
ATOM 1553 C CA . PHE A 1 198 ? -30.690 13.613 48.316 1.00 81.56 198 PHE A CA 1
ATOM 1554 C C . PHE A 1 198 ? -30.749 12.360 49.199 1.00 81.56 198 PHE A C 1
ATOM 1556 O O . PHE A 1 198 ? -29.803 11.571 49.201 1.00 81.56 198 PHE A O 1
ATOM 1563 N N . GLY A 1 199 ? -31.866 12.128 49.896 1.00 84.88 199 GLY A N 1
ATOM 1564 C CA . GLY A 1 199 ? -32.093 10.891 50.646 1.00 84.88 199 GLY A CA 1
ATOM 1565 C C . GLY A 1 199 ? -32.079 9.653 49.744 1.00 84.88 199 GLY A C 1
ATOM 1566 O O . GLY A 1 199 ? -31.387 8.679 50.039 1.00 84.88 199 GLY A O 1
ATOM 1567 N N . LEU A 1 200 ? -32.768 9.715 48.600 1.00 86.38 200 LEU A N 1
ATOM 1568 C CA . LEU A 1 200 ? -32.777 8.640 47.600 1.00 86.38 200 LEU A CA 1
ATOM 1569 C C . LEU A 1 200 ? -31.390 8.394 46.992 1.00 86.38 200 LEU A C 1
ATOM 1571 O O . LEU A 1 200 ? -30.999 7.241 46.803 1.00 86.38 200 LEU A O 1
ATOM 1575 N N . ALA A 1 201 ? -30.617 9.454 46.748 1.00 83.19 201 ALA A N 1
ATOM 1576 C CA . ALA A 1 201 ? -29.233 9.334 46.305 1.00 83.19 201 ALA A CA 1
ATOM 1577 C C . ALA A 1 201 ? -28.391 8.567 47.341 1.00 83.19 201 ALA A C 1
ATOM 1579 O O . ALA A 1 201 ? -27.688 7.617 46.995 1.00 83.19 201 ALA A O 1
ATOM 1580 N N . LEU A 1 202 ? -28.511 8.908 48.626 1.00 85.06 202 LEU A N 1
ATOM 1581 C CA . LEU A 1 202 ? -27.750 8.260 49.697 1.00 85.06 202 LEU A CA 1
ATOM 1582 C C . LEU A 1 202 ? -28.094 6.764 49.841 1.00 85.06 202 LEU A C 1
ATOM 1584 O O . LEU A 1 202 ? -27.211 5.929 50.051 1.00 85.06 202 LEU A O 1
ATOM 1588 N N . VAL A 1 203 ? -29.366 6.406 49.656 1.00 86.81 203 VAL A N 1
ATOM 1589 C CA . VAL A 1 203 ? -29.828 5.007 49.636 1.00 86.81 203 VAL A CA 1
ATOM 1590 C C . VAL A 1 203 ? -29.282 4.257 48.415 1.00 86.81 203 VAL A C 1
ATOM 1592 O O . VAL A 1 203 ? -28.781 3.143 48.548 1.00 86.81 203 VAL A O 1
ATOM 1595 N N . SER A 1 204 ? -29.301 4.874 47.232 1.00 83.06 204 SER A N 1
ATOM 1596 C CA . SER A 1 204 ? -28.737 4.274 46.014 1.00 83.06 204 SER A CA 1
ATOM 1597 C C . SER A 1 204 ? -27.226 4.050 46.132 1.00 83.06 204 SER A C 1
ATOM 1599 O O . SER A 1 204 ? -26.713 3.016 45.702 1.00 83.06 204 SER A O 1
ATOM 1601 N N . LEU A 1 205 ? -26.507 4.994 46.747 1.00 82.19 205 LEU A N 1
ATOM 1602 C CA . LEU A 1 205 ? -25.065 4.901 46.969 1.00 82.19 205 LEU A CA 1
ATOM 1603 C C . LEU A 1 205 ? -24.719 3.768 47.938 1.00 82.19 205 LEU A C 1
ATOM 1605 O O . LEU A 1 205 ? -23.817 2.979 47.665 1.00 82.19 205 LEU A O 1
ATOM 1609 N N . THR A 1 206 ? -25.438 3.666 49.058 1.00 82.75 206 THR A N 1
ATOM 1610 C CA . THR A 1 206 ? -25.199 2.595 50.036 1.00 82.75 206 THR A CA 1
ATOM 1611 C C . THR A 1 206 ? -25.521 1.228 49.441 1.00 82.75 206 THR A C 1
ATOM 1613 O O . THR A 1 206 ? -24.723 0.307 49.589 1.00 82.75 206 THR A O 1
ATOM 1616 N N . TRP A 1 207 ? -26.600 1.099 48.666 1.00 83.44 207 TRP A N 1
ATOM 1617 C CA . TRP A 1 207 ? -26.908 -0.135 47.942 1.00 83.44 207 TRP A CA 1
ATOM 1618 C C . TRP A 1 207 ? -25.818 -0.522 46.926 1.00 83.44 207 TRP A C 1
ATOM 1620 O O . TRP A 1 207 ? -25.391 -1.676 46.890 1.00 83.44 207 TRP A O 1
ATOM 1630 N N . ALA A 1 208 ? -25.305 0.441 46.154 1.00 79.44 208 ALA A N 1
ATOM 1631 C CA . ALA A 1 208 ? -24.236 0.210 45.180 1.00 79.44 208 ALA A CA 1
ATOM 1632 C C . ALA A 1 208 ? -22.888 -0.165 45.826 1.00 79.44 208 ALA A C 1
ATOM 1634 O O . ALA A 1 208 ? -22.080 -0.858 45.206 1.00 79.44 208 ALA A O 1
ATOM 1635 N N . LEU A 1 209 ? -22.627 0.303 47.052 1.00 76.94 209 LEU A N 1
ATOM 1636 C CA . LEU A 1 209 ? -21.354 0.106 47.752 1.00 76.94 209 LEU A CA 1
ATOM 1637 C C . LEU A 1 209 ? -21.343 -1.152 48.635 1.00 76.94 209 LEU A C 1
ATOM 1639 O O . LEU A 1 209 ? -20.298 -1.783 48.769 1.00 76.94 209 LEU A O 1
ATOM 1643 N N . PHE A 1 210 ? -22.493 -1.534 49.202 1.00 77.00 210 PHE A N 1
ATOM 1644 C CA . PHE A 1 210 ? -22.618 -2.685 50.104 1.00 77.00 210 PHE A CA 1
ATOM 1645 C C . PHE A 1 210 ? -23.003 -4.001 49.424 1.00 77.00 210 PHE A C 1
ATOM 1647 O O . PHE A 1 210 ? -22.990 -5.025 50.101 1.00 77.00 210 PHE A O 1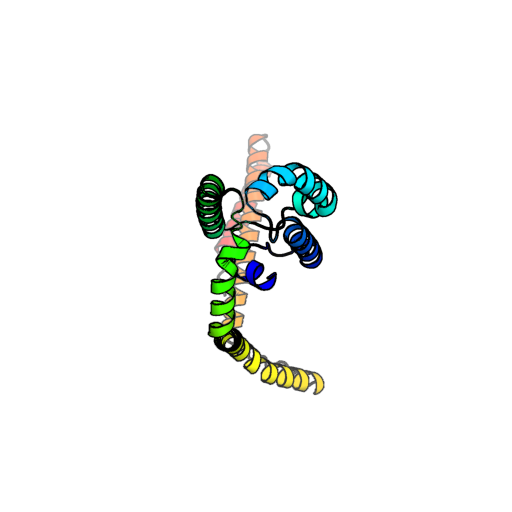
ATOM 1654 N N . LYS A 1 211 ? -23.326 -4.028 48.123 1.00 71.69 211 LYS A N 1
ATOM 1655 C CA . LYS A 1 211 ? -23.599 -5.287 47.407 1.00 71.69 211 LYS A CA 1
ATOM 1656 C C . LYS A 1 211 ? -22.285 -6.088 47.262 1.00 71.69 211 LYS A C 1
ATOM 1658 O O . LYS A 1 211 ? -21.422 -5.675 46.487 1.00 71.69 211 LYS A O 1
ATOM 1663 N N . PRO A 1 212 ? -22.084 -7.201 48.000 1.00 54.94 212 PRO A N 1
ATOM 1664 C CA . PRO A 1 212 ? -20.812 -7.912 47.987 1.00 54.94 212 PRO A CA 1
ATOM 1665 C C . PRO A 1 212 ? -20.655 -8.710 46.687 1.00 54.94 212 PRO A C 1
ATOM 1667 O O . PRO A 1 212 ? -21.595 -9.369 46.238 1.00 54.94 212 PRO A O 1
ATOM 1670 N N . LEU A 1 213 ? -19.449 -8.663 46.111 1.00 55.00 213 LEU A N 1
ATOM 1671 C CA . LEU A 1 213 ? -19.019 -9.531 45.011 1.00 55.00 213 LEU A CA 1
ATOM 1672 C C . LEU A 1 213 ? -19.168 -10.996 45.457 1.00 55.00 213 LEU A C 1
ATOM 1674 O O . LEU A 1 213 ? -18.475 -11.417 46.384 1.00 55.00 213 LEU A O 1
ATOM 1678 N N . LYS A 1 214 ? -20.077 -11.749 44.830 1.00 49.50 214 LYS A N 1
ATOM 1679 C CA . LYS A 1 214 ? -20.149 -13.212 44.959 1.00 49.50 214 LYS A CA 1
ATOM 1680 C C . LYS A 1 214 ? -19.421 -13.890 43.801 1.00 49.50 214 LYS A C 1
ATOM 1682 O O . LYS A 1 214 ? -19.612 -13.478 42.631 1.00 49.50 214 LYS A O 1
#

Sequence (214 aa):
LMQAFQTMGVILPGADLERIRQAEAALFDQMWGKSMRELTRTLPQEMRKFASEFRDVLYEMPFQVPSDMIYLGRCVAILSGMCTGLDPDFNLFEGLRPFAEQLLAEDGADWLRELLEVLGEQIRVLATLPKRIDATLTAIERGDLILTAKASPELQRQLSRLTSTIDRLVGVGIFAAFLVVGGFLYINGQFMPGIIFFGLALVSLTWALFKPLK

Radius of gyration: 33.24 Å; chains: 1; bounding box: 63×65×74 Å

Foldseek 3Di:
DLVVCVVVQFFAPPDDSVLVVVLVVLVCVVPPFDQPVVCVVCVVVSVVVSCVVSVVCVVVVRGDDDPVNVVVVVVCNVVSVVVCVVPVVDTVNVVCVVVVVVCCVPCVPPVVVVVCVVVVVVVVVVVVPVVVVVVVVVCVVVVVPPPPPPPPPVVVLVVLVVVLVVLLVVLVVLLVVLQVVLVVCVVVVNPPVSVVSNVVSVVSNCVSVPPDRD